Protein AF-A0A5D2LXF2-F1 (afdb_monomer_lite)

Organism: Gossypium tomentosum (NCBI:txid34277)

Structure (mmCIF, N/CA/C/O backbone):
data_AF-A0A5D2LXF2-F1
#
_entry.id   AF-A0A5D2LXF2-F1
#
loop_
_atom_site.group_PDB
_atom_site.id
_atom_site.type_symbol
_atom_site.label_atom_id
_atom_site.label_alt_id
_atom_site.label_comp_id
_atom_site.label_asym_id
_atom_site.label_entity_id
_atom_site.label_seq_id
_atom_site.pdbx_PDB_ins_code
_atom_site.Cartn_x
_atom_site.Cartn_y
_atom_site.Cartn_z
_atom_site.occupancy
_atom_site.B_iso_or_equiv
_atom_site.auth_seq_id
_atom_site.auth_comp_id
_atom_site.auth_asym_id
_atom_site.auth_atom_id
_atom_site.pdbx_PDB_model_num
ATOM 1 N N . MET A 1 1 ? 3.389 -13.721 6.805 1.00 79.94 1 MET A N 1
ATOM 2 C CA . MET A 1 1 ? 3.571 -14.307 5.462 1.00 79.94 1 MET A CA 1
ATOM 3 C C . MET A 1 1 ? 2.934 -13.365 4.460 1.00 79.94 1 MET A C 1
ATOM 5 O O . MET A 1 1 ? 1.883 -12.826 4.777 1.00 79.94 1 MET A O 1
ATOM 9 N N . GLN A 1 2 ? 3.579 -13.132 3.322 1.00 87.62 2 GLN A N 1
ATOM 10 C CA . GLN A 1 2 ? 3.119 -12.251 2.245 1.00 87.62 2 GLN A CA 1
ATOM 11 C C . GLN A 1 2 ? 3.466 -12.923 0.914 1.00 87.62 2 GLN A C 1
ATOM 13 O O . GLN A 1 2 ? 4.463 -13.644 0.847 1.00 87.62 2 GLN A O 1
ATOM 18 N N . THR A 1 3 ? 2.655 -12.693 -0.114 1.00 92.69 3 THR A N 1
ATOM 19 C CA . THR A 1 3 ? 2.915 -13.130 -1.489 1.00 92.69 3 THR A CA 1
ATOM 20 C C . THR A 1 3 ? 3.116 -11.922 -2.402 1.00 92.69 3 THR A C 1
ATOM 22 O O . THR A 1 3 ? 2.594 -10.834 -2.150 1.00 92.69 3 THR A O 1
ATOM 25 N N . GLU A 1 4 ? 3.916 -12.109 -3.449 1.00 89.50 4 GLU A N 1
ATOM 26 C CA . GLU A 1 4 ? 4.205 -11.106 -4.474 1.00 89.50 4 GLU A CA 1
ATOM 27 C C . GLU A 1 4 ? 4.134 -11.751 -5.869 1.00 89.50 4 GLU A C 1
ATOM 29 O O . GLU A 1 4 ? 4.404 -12.949 -5.990 1.00 89.50 4 GLU A O 1
ATOM 34 N N . PRO A 1 5 ? 3.812 -10.987 -6.931 1.00 90.94 5 PRO A N 1
ATOM 35 C CA . PRO A 1 5 ? 3.414 -9.576 -6.922 1.00 90.94 5 PRO A CA 1
ATOM 36 C C . PRO A 1 5 ? 1.974 -9.359 -6.420 1.00 90.94 5 PRO A C 1
ATOM 38 O O . PRO A 1 5 ? 1.212 -10.299 -6.221 1.00 90.94 5 PRO A O 1
ATOM 41 N N . GLY A 1 6 ? 1.583 -8.097 -6.217 1.00 92.19 6 GLY A N 1
ATOM 42 C CA . GLY A 1 6 ? 0.214 -7.761 -5.813 1.00 92.19 6 GLY A CA 1
ATOM 43 C C . GLY A 1 6 ? -0.838 -8.121 -6.873 1.00 92.19 6 GLY A C 1
ATOM 44 O O . GLY A 1 6 ? -0.570 -8.059 -8.072 1.00 92.19 6 GLY A O 1
ATOM 45 N N . LEU A 1 7 ? -2.067 -8.398 -6.422 1.00 95.56 7 LEU A N 1
ATOM 46 C CA . LEU A 1 7 ? -3.177 -8.945 -7.225 1.00 95.56 7 LEU A CA 1
ATOM 47 C C . LEU A 1 7 ? -3.493 -8.186 -8.527 1.00 95.56 7 LEU A C 1
ATOM 49 O O . LEU A 1 7 ? -3.911 -8.776 -9.516 1.00 95.56 7 LEU A O 1
ATOM 53 N N . HIS A 1 8 ? -3.232 -6.881 -8.561 1.00 92.88 8 HIS A N 1
ATOM 54 C CA . HIS A 1 8 ? -3.423 -6.041 -9.744 1.00 92.88 8 HIS A CA 1
ATOM 55 C C . HIS A 1 8 ? -2.524 -6.407 -10.938 1.00 92.88 8 HIS A C 1
ATOM 57 O O . HIS A 1 8 ? -2.744 -5.911 -12.038 1.00 92.88 8 HIS A O 1
ATOM 63 N N . LYS A 1 9 ? -1.488 -7.232 -10.740 1.00 93.00 9 LYS A N 1
ATOM 64 C CA . LYS A 1 9 ? -0.631 -7.747 -11.818 1.00 93.00 9 LYS A CA 1
ATOM 65 C C . LYS A 1 9 ? -1.203 -9.000 -12.493 1.00 93.00 9 LYS A C 1
ATOM 67 O O . LYS A 1 9 ? -0.646 -9.432 -13.495 1.00 93.00 9 LYS A O 1
ATOM 72 N N . PHE A 1 10 ? -2.299 -9.565 -11.983 1.00 95.81 10 PHE A N 1
ATOM 73 C CA . PHE A 1 10 ? -2.906 -10.797 -12.499 1.00 95.81 10 PHE A CA 1
ATOM 74 C C . PHE A 1 10 ? -4.182 -10.560 -13.315 1.00 95.81 10 PHE A C 1
ATOM 76 O O . PHE A 1 10 ? -5.030 -11.443 -13.407 1.00 95.81 10 PHE A O 1
ATOM 83 N N . VAL A 1 11 ? -4.334 -9.385 -13.929 1.00 95.06 11 VAL A N 1
ATOM 84 C CA . VAL A 1 11 ? -5.454 -9.116 -14.843 1.00 95.06 11 VAL A CA 1
ATOM 85 C C . VAL A 1 11 ? -5.464 -10.162 -15.964 1.00 95.06 11 VAL A C 1
ATOM 87 O O . VAL A 1 11 ? -4.482 -10.306 -16.692 1.00 95.06 11 VAL A O 1
ATOM 90 N N . GLY A 1 12 ? -6.563 -10.913 -16.079 1.00 94.69 12 GLY A N 1
ATOM 91 C CA . GLY A 1 12 ? -6.703 -12.006 -17.047 1.00 94.69 12 GLY A CA 1
ATOM 92 C C . GLY A 1 12 ? -5.902 -13.274 -16.714 1.00 94.69 12 GLY A C 1
ATOM 93 O O . GLY A 1 12 ? -5.787 -14.152 -17.565 1.00 94.69 12 GLY A O 1
ATOM 94 N N . ASN A 1 13 ? -5.344 -13.388 -15.504 1.00 96.62 13 ASN A N 1
ATOM 95 C CA . ASN A 1 13 ? -4.558 -14.536 -15.048 1.00 96.62 13 ASN A CA 1
ATOM 96 C C . ASN A 1 13 ? -5.099 -15.086 -13.714 1.00 96.62 13 ASN A C 1
ATOM 98 O O . ASN A 1 13 ? -4.464 -14.950 -12.664 1.00 96.62 13 ASN A O 1
ATOM 102 N N . GLY A 1 14 ? -6.251 -15.761 -13.764 1.00 97.25 14 GLY A N 1
ATOM 103 C CA . GLY A 1 14 ? -6.879 -16.368 -12.583 1.00 97.25 14 GLY A CA 1
ATOM 104 C C . GLY A 1 14 ? -5.993 -17.403 -11.871 1.00 97.25 14 GLY A C 1
ATOM 105 O O . GLY A 1 14 ? -6.002 -17.488 -10.644 1.00 97.25 14 GLY A O 1
ATOM 106 N N . SER A 1 15 ? -5.137 -18.131 -12.602 1.00 97.75 15 SER A N 1
ATOM 107 C CA . SER A 1 15 ? -4.137 -19.023 -11.989 1.00 97.75 15 SER A CA 1
ATOM 108 C C . SER A 1 15 ? -3.105 -18.272 -11.142 1.00 97.75 15 SER A C 1
ATOM 110 O O . SER A 1 15 ? -2.685 -18.776 -10.103 1.00 97.75 15 SER A O 1
ATOM 112 N N . GLY A 1 16 ? -2.720 -17.059 -11.547 1.00 97.69 16 GLY A N 1
ATOM 113 C CA . GLY A 1 16 ? -1.836 -16.190 -10.770 1.00 97.69 16 GLY A CA 1
ATOM 114 C C . GLY A 1 16 ? -2.508 -15.675 -9.496 1.00 97.69 16 GLY A C 1
ATOM 115 O O . GLY A 1 16 ? -1.895 -15.707 -8.429 1.00 97.69 16 GLY A O 1
ATOM 116 N N . VAL A 1 17 ? -3.789 -15.291 -9.582 1.00 98.06 17 VAL A N 1
ATOM 117 C CA . VAL A 1 17 ? -4.605 -14.938 -8.405 1.00 98.06 17 VAL A CA 1
ATOM 118 C C . VAL A 1 17 ? -4.633 -16.101 -7.413 1.00 98.06 17 VAL A C 1
ATOM 120 O O . VAL A 1 17 ? -4.262 -15.916 -6.252 1.00 98.06 17 VAL A O 1
ATOM 123 N N . ARG A 1 18 ? -4.966 -17.310 -7.880 1.00 97.94 18 ARG A N 1
ATOM 124 C CA . ARG A 1 18 ? -4.962 -18.537 -7.071 1.00 97.94 18 ARG A CA 1
ATOM 125 C C . ARG A 1 18 ? -3.614 -18.786 -6.402 1.00 97.94 18 ARG A C 1
ATOM 127 O O . ARG A 1 18 ? -3.554 -18.860 -5.178 1.00 97.94 18 ARG A O 1
ATOM 134 N N . ALA A 1 19 ? -2.533 -18.818 -7.181 1.00 97.56 19 ALA A N 1
ATOM 135 C CA . ALA A 1 19 ? -1.185 -19.051 -6.663 1.00 97.56 19 ALA A CA 1
ATOM 136 C C . ALA A 1 19 ? -0.760 -18.012 -5.606 1.00 97.56 19 ALA A C 1
ATOM 138 O O . ALA A 1 19 ? 0.015 -18.329 -4.704 1.00 97.56 19 ALA A O 1
ATOM 139 N N . SER A 1 20 ? -1.272 -16.778 -5.689 1.00 97.00 20 SER A N 1
ATOM 140 C CA . SER A 1 20 ? -0.989 -15.729 -4.703 1.00 97.00 20 SER A CA 1
ATOM 141 C C . SER A 1 20 ? -1.797 -15.852 -3.403 1.00 97.00 20 SER A C 1
ATOM 143 O O . SER A 1 20 ? -1.312 -15.426 -2.352 1.00 97.00 20 SER A O 1
ATOM 145 N N . LEU A 1 21 ? -3.007 -16.422 -3.453 1.00 97.50 21 LEU A N 1
ATOM 146 C CA . LEU A 1 21 ? -3.927 -16.496 -2.314 1.00 97.50 21 LEU A CA 1
ATOM 147 C C . LEU A 1 21 ? -3.877 -17.830 -1.572 1.00 97.50 21 LEU A C 1
ATOM 149 O O . LEU A 1 21 ? -3.904 -17.818 -0.342 1.00 97.50 21 LEU A O 1
ATOM 153 N N . GLU A 1 22 ? -3.773 -18.955 -2.281 1.00 96.62 22 GLU A N 1
ATOM 154 C CA . GLU A 1 22 ? -3.813 -20.295 -1.677 1.00 96.62 22 GLU A CA 1
ATOM 155 C C . GLU A 1 22 ? -2.821 -20.460 -0.515 1.00 96.62 22 GLU A C 1
ATOM 157 O O . GLU A 1 22 ? -3.244 -20.918 0.550 1.00 96.62 22 GLU A O 1
ATOM 162 N N . PRO A 1 23 ? -1.547 -20.018 -0.617 1.00 96.81 23 PRO A N 1
ATOM 163 C CA . PRO A 1 23 ? -0.633 -20.112 0.513 1.00 96.81 23 PRO A CA 1
ATOM 164 C C . PRO A 1 23 ? -1.153 -19.348 1.734 1.00 96.81 23 PRO A C 1
ATOM 166 O O . PRO A 1 23 ? -1.100 -19.863 2.848 1.00 96.81 23 PRO A O 1
ATOM 169 N N . LEU A 1 24 ? -1.680 -18.132 1.545 1.00 97.25 24 LEU A N 1
ATOM 170 C CA . LEU A 1 24 ? -2.174 -17.281 2.632 1.00 97.25 24 LEU A CA 1
ATOM 171 C C . LEU A 1 24 ? -3.390 -17.904 3.327 1.00 97.25 24 LEU A C 1
ATOM 173 O O . LEU A 1 24 ? -3.442 -17.908 4.559 1.00 97.25 24 LEU A O 1
ATOM 177 N N . ILE A 1 25 ? -4.329 -18.451 2.552 1.00 96.94 25 ILE A N 1
ATOM 178 C CA . ILE A 1 25 ? -5.548 -19.071 3.081 1.00 96.94 25 ILE A CA 1
ATOM 179 C C . ILE A 1 25 ? -5.206 -20.372 3.813 1.00 96.94 25 ILE A C 1
ATOM 181 O O . ILE A 1 25 ? -5.577 -20.516 4.977 1.00 96.94 25 ILE A O 1
ATOM 185 N N . ALA A 1 26 ? -4.395 -21.250 3.215 1.00 95.69 26 ALA A N 1
ATOM 186 C CA . ALA A 1 26 ? -3.954 -22.494 3.854 1.00 95.69 26 ALA A CA 1
ATOM 187 C C . ALA A 1 26 ? -3.221 -22.232 5.184 1.00 95.69 26 ALA A C 1
ATOM 189 O O . ALA A 1 26 ? -3.406 -22.926 6.182 1.00 95.69 26 ALA A O 1
ATOM 190 N N . CYS A 1 27 ? -2.410 -21.174 5.235 1.00 95.81 27 CYS A N 1
ATOM 191 C CA . CYS A 1 27 ? -1.703 -20.743 6.441 1.00 95.81 27 CYS A CA 1
ATOM 192 C C . CYS A 1 27 ? -2.652 -20.270 7.559 1.00 95.81 27 CYS A C 1
ATOM 194 O O . CYS A 1 27 ? -2.330 -20.414 8.745 1.00 95.81 27 CYS A O 1
ATOM 196 N N . ALA A 1 28 ? -3.799 -19.690 7.192 1.00 96.44 28 ALA A N 1
ATOM 197 C CA . ALA A 1 28 ? -4.859 -19.314 8.121 1.00 96.44 28 ALA A CA 1
ATOM 198 C C . ALA A 1 28 ? -5.670 -20.539 8.571 1.00 96.44 28 ALA A C 1
ATOM 200 O O . ALA A 1 28 ? -5.905 -20.690 9.769 1.00 96.44 28 ALA A O 1
ATOM 201 N N . GLU A 1 29 ? -6.017 -21.452 7.662 1.00 96.19 29 GLU A N 1
ATOM 202 C CA . GLU A 1 29 ? -6.715 -22.711 7.974 1.00 96.19 29 GLU A CA 1
ATOM 203 C C . GLU A 1 29 ? -5.916 -23.595 8.941 1.00 96.19 29 GLU A C 1
ATOM 205 O O . GLU A 1 29 ? -6.499 -24.217 9.823 1.00 96.19 29 GLU A O 1
ATOM 210 N N . GLN A 1 30 ? -4.582 -23.591 8.844 1.00 96.19 30 GLN A N 1
ATOM 211 C CA . GLN A 1 30 ? -3.700 -24.282 9.796 1.00 96.19 30 GLN A CA 1
ATOM 212 C C . GLN A 1 30 ? -3.688 -23.652 11.199 1.00 96.19 30 GLN A C 1
ATOM 214 O O . GLN A 1 30 ? -3.338 -24.322 12.169 1.00 96.19 30 GLN A O 1
ATOM 219 N N . ARG A 1 31 ? -4.012 -22.358 11.324 1.00 96.50 31 ARG A N 1
ATOM 220 C CA . ARG A 1 31 ? -3.993 -21.623 12.604 1.00 96.50 31 ARG A CA 1
ATOM 221 C C . ARG A 1 31 ? -5.349 -21.579 13.288 1.00 96.50 31 ARG A C 1
ATOM 223 O O . ARG A 1 31 ? -5.409 -21.528 14.514 1.00 96.50 31 ARG A O 1
ATOM 230 N N . VAL A 1 32 ? -6.424 -21.525 12.511 1.00 97.44 32 VAL A N 1
ATOM 231 C CA . VAL A 1 32 ? -7.789 -21.518 13.031 1.00 97.44 32 VAL A CA 1
ATOM 232 C C . VAL A 1 32 ? -8.223 -22.972 13.243 1.00 97.44 32 VAL A C 1
ATOM 234 O O . VAL A 1 32 ? -8.104 -23.758 12.308 1.00 97.44 32 VAL A O 1
ATOM 237 N N . PRO A 1 33 ? -8.744 -23.354 14.425 1.00 97.75 33 PRO A N 1
ATOM 238 C CA . PRO A 1 33 ? -9.271 -24.701 14.643 1.00 97.75 33 PRO A CA 1
ATOM 239 C C . PRO A 1 33 ? -10.322 -25.077 13.595 1.00 97.75 33 PRO A C 1
ATOM 241 O O . PRO A 1 33 ? -11.163 -24.245 13.244 1.00 97.75 33 PRO A O 1
ATOM 244 N N . HIS A 1 34 ? -10.282 -26.318 13.110 1.00 96.88 34 HIS A N 1
ATOM 245 C CA . HIS A 1 34 ? -11.092 -26.769 11.975 1.00 96.88 34 HIS A CA 1
ATOM 246 C C . HIS A 1 34 ? -12.597 -26.569 12.206 1.00 96.88 34 HIS A C 1
ATOM 248 O O . HIS A 1 34 ? -13.309 -26.038 11.357 1.00 96.88 34 HIS A O 1
ATOM 254 N N . GLU A 1 35 ? -13.076 -26.876 13.409 1.00 97.50 35 GLU A N 1
ATOM 255 C CA . GLU A 1 35 ? -14.464 -26.693 13.835 1.00 97.50 35 GLU A CA 1
ATOM 256 C C . GLU A 1 35 ? -14.930 -25.223 13.830 1.00 97.50 35 GLU A C 1
ATOM 258 O O . GLU A 1 35 ? -16.131 -24.943 13.818 1.00 97.50 35 GLU A O 1
ATOM 263 N N . ARG A 1 36 ? -13.995 -24.264 13.815 1.00 97.94 36 ARG A N 1
ATOM 264 C CA . ARG A 1 36 ? -14.291 -22.826 13.739 1.00 97.94 36 ARG A CA 1
ATOM 265 C C . ARG A 1 36 ? -14.272 -22.278 12.320 1.00 97.94 36 ARG A C 1
ATOM 267 O O . ARG A 1 36 ? -14.699 -21.137 12.138 1.00 97.94 36 ARG A O 1
ATOM 274 N N . HIS A 1 37 ? -13.806 -23.038 11.327 1.00 97.56 37 HIS A N 1
ATOM 275 C CA . HIS A 1 37 ? -13.686 -22.555 9.946 1.00 97.56 37 HIS A CA 1
ATOM 276 C C . HIS A 1 37 ? -15.029 -22.028 9.422 1.00 97.56 37 HIS A C 1
ATOM 278 O O . HIS A 1 37 ? -15.116 -20.857 9.061 1.00 97.56 37 HIS A O 1
ATOM 284 N N . GLY A 1 38 ? -16.102 -22.816 9.562 1.00 96.62 38 GLY A N 1
ATOM 285 C CA . GLY A 1 38 ? -17.458 -22.450 9.122 1.00 96.62 38 GLY A CA 1
ATOM 286 C C . GLY A 1 38 ? -18.114 -21.272 9.862 1.00 96.62 38 GLY A C 1
ATOM 287 O O . GLY A 1 38 ? -19.233 -20.897 9.533 1.00 96.62 38 GLY A O 1
ATOM 288 N N . HIS A 1 39 ? -17.441 -20.677 10.850 1.00 96.62 39 HIS A N 1
ATOM 289 C CA . HIS A 1 39 ? -17.894 -19.477 11.566 1.00 96.62 39 HIS A CA 1
ATOM 290 C C . HIS A 1 39 ? -16.883 -18.325 11.490 1.00 96.62 39 HIS A C 1
ATOM 292 O O . HIS A 1 39 ? -17.125 -17.249 12.037 1.00 96.62 39 HIS A O 1
ATOM 298 N N . THR A 1 40 ? -15.735 -18.543 10.848 1.00 98.00 40 THR A N 1
ATOM 299 C CA . THR A 1 40 ? -14.651 -17.563 10.785 1.00 98.00 40 THR A CA 1
ATOM 300 C C . THR A 1 40 ? -14.734 -16.812 9.460 1.00 98.00 40 THR A C 1
ATOM 302 O O . THR A 1 40 ? -14.593 -17.441 8.409 1.00 98.00 40 THR A O 1
ATOM 305 N N . PRO A 1 41 ? -14.977 -15.489 9.474 1.00 97.12 41 PRO A N 1
ATOM 306 C CA . PRO A 1 41 ? -15.083 -14.723 8.248 1.00 97.12 41 PRO A CA 1
ATOM 307 C C . PRO A 1 41 ? -13.720 -14.524 7.587 1.00 97.12 41 PRO A C 1
ATOM 309 O O . PRO A 1 41 ? -12.765 -14.096 8.237 1.00 97.12 41 PRO A O 1
ATOM 312 N N . ILE A 1 42 ? -13.658 -14.750 6.277 1.00 97.00 42 ILE A N 1
ATOM 313 C CA . ILE A 1 42 ? -12.568 -14.281 5.423 1.00 97.00 42 ILE A CA 1
ATOM 314 C C . ILE A 1 42 ? -13.001 -13.001 4.705 1.00 97.00 42 ILE A C 1
ATOM 316 O O . ILE A 1 42 ? -14.121 -12.882 4.198 1.00 97.00 42 ILE A O 1
ATOM 320 N N . ILE A 1 43 ? -12.116 -12.005 4.715 1.00 97.06 43 ILE A N 1
ATOM 321 C CA . ILE A 1 43 ? -12.346 -10.689 4.119 1.00 97.06 43 ILE A CA 1
ATOM 322 C C . ILE A 1 43 ? -11.089 -10.313 3.331 1.00 97.06 43 ILE A C 1
ATOM 324 O O . ILE A 1 43 ? -9.990 -10.294 3.882 1.00 97.06 43 ILE A O 1
ATOM 328 N N . ILE A 1 44 ? -11.256 -10.007 2.047 1.00 96.81 44 ILE A N 1
ATOM 329 C CA . ILE A 1 44 ? -10.217 -9.513 1.147 1.00 96.81 44 ILE A CA 1
ATOM 330 C C . ILE A 1 44 ? -10.589 -8.101 0.701 1.00 96.81 44 ILE A C 1
ATOM 332 O O . ILE A 1 44 ? -11.513 -7.871 -0.081 1.00 96.81 44 ILE A O 1
ATOM 336 N N . LEU A 1 45 ? -9.828 -7.141 1.216 1.00 97.12 45 LEU A N 1
ATOM 337 C CA . LEU A 1 45 ? -10.019 -5.718 0.978 1.00 97.12 45 LEU A CA 1
ATOM 338 C C . LEU A 1 45 ? -8.855 -5.203 0.136 1.00 97.12 45 LEU A C 1
ATOM 340 O O . LEU A 1 45 ? -7.749 -5.000 0.635 1.00 97.12 45 LEU A O 1
ATOM 344 N N . ALA A 1 46 ? -9.092 -5.026 -1.159 1.00 96.62 46 ALA A N 1
ATOM 345 C CA . ALA A 1 46 ? -8.077 -4.525 -2.073 1.00 96.62 46 ALA A CA 1
ATOM 346 C C . ALA A 1 46 ? -7.947 -2.998 -1.983 1.00 96.62 46 ALA A C 1
ATOM 348 O O . ALA A 1 46 ? -8.927 -2.292 -1.758 1.00 96.62 46 ALA A O 1
ATOM 349 N N . THR A 1 47 ? -6.741 -2.473 -2.188 1.00 96.31 47 THR A N 1
ATOM 350 C CA . THR A 1 47 ? -6.428 -1.048 -1.994 1.00 96.31 47 THR A CA 1
ATOM 351 C C . THR A 1 47 ? -6.042 -0.357 -3.309 1.00 96.31 47 THR A C 1
ATOM 353 O O . THR A 1 47 ? -6.540 -0.714 -4.383 1.00 96.31 47 THR A O 1
ATOM 356 N N . ALA A 1 48 ? -5.178 0.664 -3.252 1.00 93.69 48 ALA A N 1
ATOM 357 C CA . ALA A 1 48 ? -4.790 1.507 -4.384 1.00 93.69 48 ALA A CA 1
ATOM 358 C C . ALA A 1 48 ? -4.343 0.734 -5.638 1.00 93.69 48 ALA A C 1
ATOM 360 O O . ALA A 1 48 ? -4.644 1.158 -6.751 1.00 93.69 48 ALA A O 1
ATOM 361 N N . GLY A 1 49 ? -3.689 -0.421 -5.471 1.00 92.56 49 GLY A N 1
ATOM 362 C CA . GLY A 1 49 ? -3.230 -1.240 -6.595 1.00 92.56 49 GLY A CA 1
ATOM 363 C C . GLY A 1 49 ? -4.360 -1.735 -7.506 1.00 92.56 49 GLY A C 1
ATOM 364 O O . GLY A 1 49 ? -4.178 -1.745 -8.718 1.00 92.56 49 GLY A O 1
ATOM 365 N N . LEU A 1 50 ? -5.522 -2.109 -6.952 1.00 95.56 50 LEU A N 1
ATOM 366 C CA . LEU A 1 50 ? -6.706 -2.458 -7.754 1.00 95.56 50 LEU A CA 1
ATOM 367 C C . LEU A 1 50 ? -7.534 -1.219 -8.111 1.00 95.56 50 LEU A C 1
ATOM 369 O O . LEU A 1 50 ? -8.101 -1.186 -9.197 1.00 95.56 50 LEU A O 1
ATOM 373 N N . ARG A 1 51 ? -7.571 -0.185 -7.251 1.00 94.12 51 ARG A N 1
ATOM 374 C CA . ARG A 1 51 ? -8.278 1.081 -7.549 1.00 94.12 51 ARG A CA 1
ATOM 375 C C . ARG A 1 51 ? -7.816 1.735 -8.853 1.00 94.12 51 ARG A C 1
ATOM 377 O O . ARG A 1 51 ? -8.620 2.394 -9.498 1.00 94.12 51 ARG A O 1
ATOM 384 N N . ARG A 1 52 ? -6.536 1.590 -9.210 1.00 89.31 52 ARG A N 1
ATOM 385 C CA . ARG A 1 52 ? -5.966 2.171 -10.439 1.00 89.31 52 ARG A CA 1
ATOM 386 C C . ARG A 1 52 ? -6.299 1.398 -11.717 1.00 89.31 52 ARG A C 1
ATOM 388 O O . ARG A 1 52 ? -6.047 1.907 -12.802 1.00 89.31 52 ARG A O 1
ATOM 395 N N . LEU A 1 53 ? -6.800 0.167 -11.607 1.00 91.62 53 LEU A N 1
ATOM 396 C CA . LEU A 1 53 ? -7.209 -0.601 -12.778 1.00 91.62 53 LEU A CA 1
ATOM 397 C C . LEU A 1 53 ? -8.496 -0.019 -13.362 1.00 91.62 53 LEU A C 1
ATOM 399 O O . LEU A 1 53 ? -9.320 0.556 -12.648 1.00 91.62 53 LEU A O 1
ATOM 403 N N . VAL A 1 54 ? -8.711 -0.231 -14.659 1.00 94.31 54 VAL A N 1
ATOM 404 C CA . VAL A 1 54 ? -10.027 0.027 -15.250 1.00 94.31 54 VAL A CA 1
ATOM 405 C C . VAL A 1 54 ? -11.068 -0.884 -14.595 1.00 94.31 54 VAL A C 1
ATOM 407 O O . VAL A 1 54 ? -10.771 -2.019 -14.219 1.00 94.31 54 VAL A O 1
ATOM 410 N N . ALA A 1 55 ? -12.307 -0.404 -14.464 1.00 94.44 55 ALA A N 1
ATOM 411 C CA . ALA A 1 55 ? -13.344 -1.080 -13.679 1.00 94.44 55 ALA A CA 1
ATOM 412 C C . ALA A 1 55 ? -13.579 -2.546 -14.092 1.00 94.44 55 ALA A C 1
ATOM 414 O O . ALA A 1 55 ? -13.812 -3.396 -13.234 1.00 94.44 55 ALA A O 1
ATOM 415 N N . ARG A 1 56 ? -13.475 -2.853 -15.394 1.00 96.75 56 ARG A N 1
ATOM 416 C CA . ARG A 1 56 ? -13.574 -4.225 -15.917 1.00 96.75 56 ARG A CA 1
ATOM 417 C C . ARG A 1 56 ? -12.469 -5.128 -15.363 1.00 96.75 56 ARG A C 1
ATOM 419 O O . ARG A 1 56 ? -12.769 -6.227 -14.914 1.00 96.75 56 ARG A O 1
ATOM 426 N N . ASP A 1 57 ? -11.227 -4.661 -15.380 1.00 97.00 57 ASP A N 1
ATOM 427 C CA . ASP A 1 57 ? -10.063 -5.442 -14.955 1.00 97.00 57 ASP A CA 1
ATOM 428 C C . ASP A 1 57 ? -10.064 -5.639 -13.438 1.00 97.00 57 ASP A C 1
ATOM 430 O O . ASP A 1 57 ? -9.826 -6.744 -12.956 1.00 97.00 57 ASP A O 1
ATOM 434 N N . ALA A 1 58 ? -10.416 -4.592 -12.681 1.00 97.00 58 ALA A N 1
ATOM 435 C CA . ALA A 1 58 ? -10.621 -4.703 -11.241 1.00 97.00 58 ALA A CA 1
ATOM 436 C C . ALA A 1 58 ? -11.705 -5.739 -10.917 1.00 97.00 58 ALA A C 1
ATOM 438 O O . ALA A 1 58 ? -11.488 -6.600 -10.068 1.00 97.00 58 ALA A O 1
ATOM 439 N N . LYS A 1 59 ? -12.850 -5.690 -11.616 1.00 97.00 59 LYS A N 1
ATOM 440 C CA . LYS A 1 59 ? -13.934 -6.660 -11.431 1.00 97.00 59 LYS A CA 1
ATOM 441 C C . LYS A 1 59 ? -13.473 -8.082 -11.746 1.00 97.00 59 LYS A C 1
ATOM 443 O O . LYS A 1 59 ? -13.733 -8.965 -10.942 1.00 97.00 59 LYS A O 1
ATOM 448 N N . GLN A 1 60 ? -12.765 -8.292 -12.856 1.00 97.88 60 GLN A N 1
ATOM 449 C CA . GLN A 1 60 ? -12.258 -9.617 -13.218 1.00 97.88 60 GLN A CA 1
ATOM 450 C C . GLN A 1 60 ? -11.370 -10.199 -12.113 1.00 97.88 60 GLN A C 1
ATOM 452 O O . GLN A 1 60 ? -11.552 -11.346 -11.723 1.00 97.88 60 GLN A O 1
ATOM 457 N N . VAL A 1 61 ? -10.452 -9.398 -11.564 1.00 98.25 61 VAL A N 1
ATOM 458 C CA . VAL A 1 61 ? -9.589 -9.849 -10.464 1.00 98.25 61 VAL A CA 1
ATOM 459 C C . VAL A 1 61 ? -10.412 -10.171 -9.210 1.00 98.25 61 VAL A C 1
ATOM 461 O O . VAL A 1 61 ? -10.127 -11.162 -8.551 1.00 98.25 61 VAL A O 1
ATOM 464 N N . LEU A 1 62 ? -11.440 -9.383 -8.872 1.00 97.88 62 LEU A N 1
ATOM 465 C CA . LEU A 1 62 ? -12.331 -9.691 -7.741 1.00 97.88 62 LEU A CA 1
ATOM 466 C C . LEU A 1 62 ? -13.141 -10.978 -7.960 1.00 97.88 62 LEU A C 1
ATOM 468 O O . LEU A 1 62 ? -13.287 -11.754 -7.019 1.00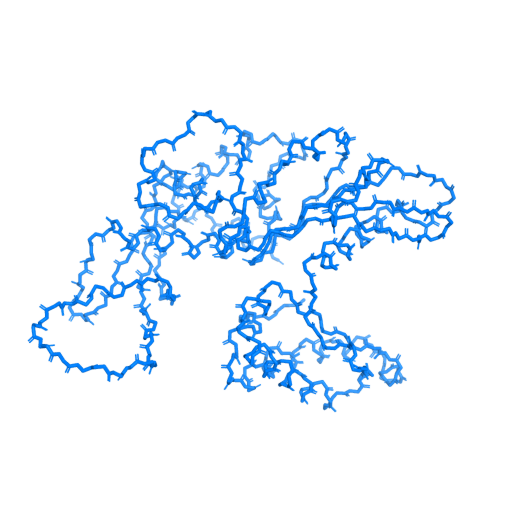 97.88 62 LEU A O 1
ATOM 472 N N . ASP A 1 63 ? -13.630 -11.212 -9.180 1.00 97.50 63 ASP A N 1
ATOM 473 C CA . ASP A 1 63 ? -14.344 -12.441 -9.540 1.00 97.50 63 ASP A CA 1
ATOM 474 C C . ASP A 1 63 ? -13.407 -13.663 -9.393 1.00 97.50 63 ASP A C 1
ATOM 476 O O . ASP A 1 63 ? -13.788 -14.672 -8.799 1.00 97.50 63 ASP A O 1
ATOM 480 N N . ASP A 1 64 ? -12.150 -13.557 -9.848 1.00 98.12 64 ASP A N 1
ATOM 481 C CA . ASP A 1 64 ? -11.136 -14.612 -9.697 1.00 98.12 64 ASP A CA 1
ATOM 482 C C . ASP A 1 64 ? -10.801 -14.879 -8.215 1.00 98.12 64 ASP A C 1
ATOM 484 O O . ASP A 1 64 ? -10.622 -16.029 -7.809 1.00 98.12 64 ASP A O 1
ATOM 488 N N . ILE A 1 65 ? -10.749 -13.831 -7.384 1.00 97.75 65 ILE A N 1
ATOM 489 C CA . ILE A 1 65 ? -10.567 -13.951 -5.929 1.00 97.75 65 ILE A CA 1
ATOM 490 C C . ILE A 1 65 ? -11.739 -14.713 -5.293 1.00 97.75 65 ILE A C 1
ATOM 492 O O . ILE A 1 65 ? -11.521 -15.569 -4.434 1.00 97.75 65 ILE A O 1
ATOM 496 N N . GLU A 1 66 ? -12.975 -14.413 -5.700 1.00 96.88 66 GLU A N 1
ATOM 497 C CA . GLU A 1 66 ? -14.167 -15.092 -5.185 1.00 96.88 66 GLU A CA 1
ATOM 498 C C . GLU A 1 66 ? -14.176 -16.579 -5.548 1.00 96.88 66 GLU A C 1
ATOM 500 O O . GLU A 1 66 ? -14.486 -17.404 -4.688 1.00 96.88 66 GLU A O 1
ATOM 505 N N . ILE A 1 67 ? -13.769 -16.933 -6.774 1.00 97.00 67 ILE A N 1
ATOM 506 C CA . ILE A 1 67 ? -13.619 -18.335 -7.197 1.00 97.00 67 ILE A CA 1
ATOM 507 C C . ILE A 1 67 ? -12.676 -19.085 -6.251 1.00 97.00 67 ILE A C 1
ATOM 509 O O . ILE A 1 67 ? -13.019 -20.175 -5.804 1.00 97.00 67 ILE A O 1
ATOM 513 N N . VAL A 1 68 ? -11.526 -18.492 -5.909 1.00 97.31 68 VAL A N 1
ATOM 514 C CA . VAL A 1 68 ? -10.558 -19.114 -4.993 1.00 97.31 68 VAL A CA 1
ATOM 515 C C . VAL A 1 68 ? -11.147 -19.256 -3.592 1.00 97.31 68 VAL A C 1
ATOM 517 O O . VAL A 1 68 ? -11.137 -20.350 -3.040 1.00 97.31 68 VAL A O 1
ATOM 520 N N . ILE A 1 69 ? -11.705 -18.185 -3.014 1.00 96.19 69 ILE A N 1
ATOM 521 C CA . ILE A 1 69 ? -12.256 -18.225 -1.646 1.00 96.19 69 ILE A CA 1
ATOM 522 C C . ILE A 1 69 ? -13.351 -19.285 -1.505 1.00 96.19 69 ILE A C 1
ATOM 524 O O . ILE A 1 69 ? -13.438 -19.940 -0.469 1.00 96.19 69 ILE A O 1
ATOM 528 N N . ARG A 1 70 ? -14.189 -19.456 -2.530 1.00 95.44 70 ARG A N 1
ATOM 529 C CA . ARG A 1 70 ? -15.343 -20.359 -2.485 1.00 95.44 70 ARG A CA 1
ATOM 530 C C . ARG A 1 70 ? -14.963 -21.841 -2.370 1.00 95.44 70 ARG A C 1
ATOM 532 O O . ARG A 1 70 ? -15.819 -22.654 -2.031 1.00 95.44 70 ARG A O 1
ATOM 539 N N . GLU A 1 71 ? -13.705 -22.187 -2.628 1.00 95.75 71 GLU A N 1
ATOM 540 C CA . GLU A 1 71 ? -13.162 -23.539 -2.459 1.00 95.75 71 GLU A CA 1
ATOM 541 C C . GLU A 1 71 ? -12.645 -23.815 -1.033 1.00 95.75 71 GLU A C 1
ATOM 543 O O . GLU A 1 71 ? -12.298 -24.953 -0.721 1.00 95.75 71 GLU A O 1
ATOM 548 N N . HIS A 1 72 ? -12.627 -22.804 -0.156 1.00 95.31 72 HIS A N 1
ATOM 549 C CA . HIS A 1 72 ? -12.127 -22.891 1.219 1.00 95.31 72 HIS A CA 1
ATOM 550 C C . HIS A 1 72 ? -13.250 -22.890 2.269 1.00 95.31 72 HIS A C 1
ATOM 552 O O . HIS A 1 72 ? -14.399 -22.542 2.000 1.00 95.31 72 HIS A O 1
ATOM 558 N N . SER A 1 73 ? -12.917 -23.293 3.499 1.00 93.69 73 SER A N 1
ATOM 559 C CA . SER A 1 73 ? -13.885 -23.563 4.578 1.00 93.69 73 SER A CA 1
ATOM 560 C C . SER A 1 73 ? -14.325 -22.331 5.384 1.00 93.69 73 SER A C 1
ATOM 562 O O . SER A 1 73 ? -15.227 -22.437 6.221 1.00 93.69 73 SER A O 1
ATOM 564 N N . PHE A 1 74 ? -13.707 -21.167 5.161 1.00 97.50 74 PHE A N 1
ATOM 565 C CA . PHE A 1 74 ? -14.076 -19.906 5.811 1.00 97.50 74 PHE A CA 1
ATOM 566 C C . PHE A 1 74 ? -15.344 -19.286 5.217 1.00 97.50 74 PHE A C 1
ATOM 568 O O . PHE A 1 74 ? -15.614 -19.395 4.023 1.00 97.50 74 PHE A O 1
ATOM 575 N N . VAL A 1 75 ? -16.113 -18.569 6.040 1.00 96.00 75 VAL A N 1
ATOM 576 C CA . VAL A 1 75 ? -17.336 -17.901 5.570 1.00 96.00 75 VAL A CA 1
ATOM 577 C C . VAL A 1 75 ? -17.025 -16.555 4.933 1.00 96.00 75 VAL A C 1
ATOM 579 O O . VAL A 1 75 ? -16.194 -15.791 5.417 1.00 96.00 75 VAL A O 1
ATOM 582 N N . TYR A 1 76 ? -17.731 -16.217 3.861 1.00 95.81 76 TYR A N 1
ATOM 583 C CA . TYR A 1 76 ? -17.633 -14.904 3.238 1.00 95.81 76 TYR A CA 1
ATOM 584 C C . TYR A 1 76 ? -19.019 -14.395 2.842 1.00 95.81 76 TYR A C 1
ATOM 586 O O . TYR A 1 76 ? -19.964 -15.157 2.648 1.00 95.81 76 TYR A O 1
ATOM 594 N N . THR A 1 77 ? -19.151 -13.076 2.763 1.00 92.81 77 THR A N 1
ATOM 595 C CA . THR A 1 77 ? -20.363 -12.396 2.299 1.00 92.81 77 THR A CA 1
ATOM 596 C C . THR A 1 77 ? -20.052 -11.621 1.027 1.00 92.81 77 THR A C 1
ATOM 598 O O . THR A 1 77 ? -18.889 -11.420 0.681 1.00 92.81 77 THR A O 1
ATOM 601 N N . LYS A 1 78 ? -21.079 -11.080 0.370 1.00 83.38 78 LYS A N 1
ATOM 602 C CA . LYS A 1 78 ? -20.897 -10.217 -0.805 1.00 83.38 78 LYS A CA 1
ATOM 603 C C . LYS A 1 78 ? -19.954 -9.027 -0.554 1.00 83.38 78 LYS A C 1
ATOM 605 O O . LYS A 1 78 ? -19.281 -8.578 -1.470 1.00 83.38 78 LYS A O 1
ATOM 610 N N . ASN A 1 79 ? -19.879 -8.533 0.685 1.00 90.25 79 ASN A N 1
ATOM 611 C CA . ASN A 1 79 ? -19.012 -7.409 1.054 1.00 90.25 79 ASN A CA 1
ATOM 612 C C . ASN A 1 79 ? -17.625 -7.843 1.554 1.00 90.25 79 ASN A C 1
ATOM 614 O O . ASN A 1 79 ? -16.801 -6.979 1.860 1.00 90.25 79 ASN A O 1
ATOM 618 N N . SER A 1 80 ? -17.362 -9.152 1.644 1.00 94.50 80 SER A N 1
ATOM 619 C CA . SER A 1 80 ? -16.061 -9.683 2.053 1.00 94.50 80 SER A CA 1
ATOM 620 C C . SER A 1 80 ? -14.976 -9.427 1.017 1.00 94.50 80 SER A C 1
ATOM 622 O O . SER A 1 80 ? -13.818 -9.340 1.397 1.00 94.50 80 SER A O 1
ATOM 624 N N . ILE A 1 81 ? -15.325 -9.317 -0.267 1.00 97.19 81 ILE A N 1
ATOM 625 C CA . ILE A 1 81 ? -14.370 -9.173 -1.369 1.00 97.19 81 ILE A CA 1
ATOM 626 C C . ILE A 1 81 ? -14.694 -7.876 -2.098 1.00 97.19 81 ILE A C 1
ATOM 628 O O . ILE A 1 81 ? -15.681 -7.789 -2.827 1.00 97.19 81 ILE A O 1
ATOM 632 N N . ARG A 1 82 ? -13.899 -6.831 -1.864 1.00 97.00 82 ARG A N 1
ATOM 633 C CA . ARG A 1 82 ? -14.123 -5.526 -2.502 1.00 97.00 82 ARG A CA 1
ATOM 634 C C . ARG A 1 82 ? -12.877 -4.659 -2.499 1.00 97.00 82 ARG A C 1
ATOM 636 O O . ARG A 1 82 ? -11.926 -4.893 -1.757 1.00 97.00 82 ARG A O 1
ATOM 643 N N . VAL A 1 83 ? -12.927 -3.599 -3.295 1.00 97.06 83 VAL A N 1
ATOM 644 C CA . VAL A 1 83 ? -11.929 -2.531 -3.264 1.00 97.06 83 VAL A CA 1
ATOM 645 C C . VAL A 1 83 ? -12.346 -1.487 -2.227 1.00 97.06 83 VAL A C 1
ATOM 647 O O . VAL A 1 83 ? -13.488 -1.023 -2.232 1.00 97.06 83 VAL A O 1
ATOM 650 N N . LEU A 1 84 ? -11.430 -1.122 -1.333 1.00 96.44 84 LEU A N 1
ATOM 651 C CA . LEU A 1 84 ? -11.609 -0.008 -0.411 1.00 96.44 84 LEU A CA 1
ATOM 652 C C . LEU A 1 84 ? -11.496 1.315 -1.150 1.00 96.44 84 LEU A C 1
ATOM 654 O O . LEU A 1 84 ? -10.595 1.517 -1.970 1.00 96.44 84 LEU A O 1
ATOM 658 N N . THR A 1 85 ? -12.353 2.262 -0.786 1.00 94.50 85 THR A N 1
ATOM 659 C CA . THR A 1 85 ? -12.069 3.666 -1.070 1.00 94.50 85 THR A CA 1
ATOM 660 C C . THR A 1 85 ? -10.811 4.095 -0.310 1.00 94.50 85 THR A C 1
ATOM 662 O O . THR A 1 85 ? -10.475 3.556 0.745 1.00 94.50 85 THR A O 1
ATOM 665 N N . GLY A 1 86 ? -10.117 5.118 -0.811 1.00 91.94 86 GLY A N 1
ATOM 666 C CA . GLY A 1 86 ? -8.934 5.636 -0.121 1.00 91.94 86 GLY A CA 1
ATOM 667 C C . GLY A 1 86 ? -9.229 6.149 1.292 1.00 91.94 86 GLY A C 1
ATOM 668 O O . GLY A 1 86 ? -8.385 6.027 2.173 1.00 91.94 86 GLY A O 1
ATOM 669 N N . LYS A 1 87 ? -10.442 6.670 1.510 1.00 91.75 87 LYS A N 1
ATOM 670 C CA . LYS A 1 87 ? -10.929 7.130 2.815 1.00 91.75 87 LYS A CA 1
ATOM 671 C C . LYS A 1 87 ? -11.159 5.979 3.788 1.00 91.75 87 LYS A C 1
ATOM 673 O O . LYS A 1 87 ? -10.779 6.101 4.945 1.00 91.75 87 LYS A O 1
ATOM 678 N N . GLU A 1 88 ? -11.728 4.865 3.328 1.00 95.00 88 GLU A N 1
ATOM 679 C CA . GLU A 1 88 ? -11.880 3.661 4.155 1.00 95.00 88 GLU A CA 1
ATOM 680 C C . GLU A 1 88 ? -10.528 3.070 4.547 1.00 95.00 88 GLU A C 1
ATOM 682 O O . GLU A 1 88 ? -10.319 2.772 5.716 1.00 95.00 88 GLU A O 1
ATOM 687 N N . GLU A 1 89 ? -9.597 2.944 3.596 1.00 96.69 89 GLU A N 1
ATOM 688 C CA . GLU A 1 89 ? -8.235 2.458 3.861 1.00 96.69 89 GLU A CA 1
ATOM 689 C C . GLU A 1 89 ? -7.542 3.314 4.933 1.00 96.69 89 GLU A C 1
ATOM 691 O O . GLU A 1 89 ? -7.037 2.796 5.928 1.00 96.69 89 GLU A O 1
ATOM 696 N N . ALA A 1 90 ? -7.616 4.637 4.774 1.00 94.75 90 ALA A N 1
ATOM 697 C CA . ALA A 1 90 ? -7.095 5.608 5.726 1.00 94.75 90 ALA A CA 1
ATOM 698 C C . ALA A 1 90 ? -7.752 5.468 7.116 1.00 94.75 90 ALA A C 1
ATOM 700 O O . ALA A 1 90 ? -7.070 5.355 8.137 1.00 94.75 90 ALA A O 1
ATOM 701 N N . TYR A 1 91 ? -9.085 5.434 7.158 1.00 95.06 91 TYR A N 1
ATOM 702 C CA . TYR A 1 91 ? -9.859 5.304 8.389 1.00 95.06 91 TYR A CA 1
ATOM 703 C C . TYR A 1 91 ? -9.563 3.996 9.130 1.00 95.06 91 TYR A C 1
ATOM 705 O O . TYR A 1 91 ? -9.275 4.031 10.326 1.00 95.06 91 TYR A O 1
ATOM 713 N N . TYR A 1 92 ? -9.579 2.850 8.443 1.00 96.31 92 TYR A N 1
ATOM 714 C CA . TYR A 1 92 ? -9.308 1.555 9.069 1.00 96.31 92 TYR A CA 1
ATOM 715 C C . TYR A 1 92 ? -7.888 1.477 9.629 1.00 96.31 92 TYR A C 1
ATOM 717 O O . TYR A 1 92 ? -7.710 0.973 10.739 1.00 96.31 92 TYR A O 1
ATOM 725 N N . GLY A 1 93 ? -6.897 2.038 8.926 1.00 96.31 93 GLY A N 1
ATOM 726 C CA . GLY A 1 93 ? -5.537 2.159 9.450 1.00 96.31 93 GLY A CA 1
ATOM 727 C C . GLY A 1 93 ? -5.487 2.977 10.743 1.00 96.31 93 GLY A C 1
ATOM 728 O O . GLY A 1 93 ? -4.872 2.559 11.727 1.00 96.31 93 GLY A O 1
ATOM 729 N N . TRP A 1 94 ? -6.172 4.123 10.781 1.00 95.75 94 TRP A N 1
ATOM 730 C CA . TRP A 1 94 ? -6.211 4.984 11.967 1.00 95.75 94 TRP A CA 1
ATOM 731 C C . TRP A 1 94 ? -6.925 4.319 13.149 1.00 95.75 94 TRP A C 1
ATOM 733 O O . TRP A 1 94 ? -6.444 4.419 14.283 1.00 95.75 94 TRP A O 1
ATOM 743 N N . VAL A 1 95 ? -8.026 3.601 12.895 1.00 95.12 95 VAL A N 1
ATOM 744 C CA . VAL A 1 95 ? -8.737 2.822 13.920 1.00 95.12 95 VAL A CA 1
ATOM 745 C C . VAL A 1 95 ? -7.830 1.729 14.476 1.00 95.12 95 VAL A C 1
ATOM 747 O O . VAL A 1 95 ? -7.688 1.623 15.692 1.00 95.12 95 VAL A O 1
ATOM 750 N N . ALA A 1 96 ? -7.169 0.954 13.613 1.00 95.69 96 ALA A N 1
ATOM 751 C CA . ALA A 1 96 ? -6.265 -0.114 14.035 1.00 95.69 96 ALA A CA 1
ATOM 752 C C . ALA A 1 96 ? -5.108 0.421 14.895 1.00 95.69 96 ALA A C 1
ATOM 754 O O . ALA A 1 96 ? -4.824 -0.134 15.961 1.00 95.69 96 ALA A O 1
ATOM 755 N N . LEU A 1 97 ? -4.487 1.529 14.474 1.00 95.06 97 LEU A N 1
ATOM 756 C CA . LEU A 1 97 ? -3.426 2.196 15.228 1.00 95.06 97 LEU A CA 1
ATOM 757 C C . LEU A 1 97 ? -3.918 2.619 16.613 1.00 95.06 97 LEU A C 1
ATOM 759 O O . LEU A 1 97 ? -3.337 2.237 17.627 1.00 95.06 97 LEU A O 1
ATOM 763 N N . ASN A 1 98 ? -4.988 3.406 16.673 1.00 93.31 98 ASN A N 1
ATOM 764 C CA . ASN A 1 98 ? -5.428 3.995 17.933 1.00 93.31 98 ASN A CA 1
ATOM 765 C C . ASN A 1 98 ? -6.065 2.967 18.873 1.00 93.31 98 ASN A C 1
ATOM 767 O O . ASN A 1 98 ? -5.933 3.103 20.089 1.00 93.31 98 ASN A O 1
ATOM 771 N N . TYR A 1 99 ? -6.665 1.900 18.339 1.00 92.88 99 TYR A N 1
ATOM 772 C CA . TYR A 1 99 ? -7.075 0.742 19.130 1.00 92.88 99 TYR A CA 1
ATOM 773 C C . TYR A 1 99 ? -5.859 0.047 19.752 1.00 92.88 99 TYR A C 1
ATOM 775 O O . TYR A 1 99 ? -5.820 -0.168 20.962 1.00 92.88 99 TYR A O 1
ATOM 783 N N . LYS A 1 100 ? -4.819 -0.235 18.954 1.00 93.00 100 LYS A N 1
ATOM 784 C CA . LYS A 1 100 ? -3.585 -0.871 19.441 1.00 93.00 100 LYS A CA 1
ATOM 785 C C . LYS A 1 100 ? -2.863 -0.028 20.495 1.00 93.00 100 LYS A C 1
ATOM 787 O O . LYS A 1 100 ? -2.283 -0.594 21.419 1.00 93.00 100 LYS A O 1
ATOM 792 N N . MET A 1 101 ? -2.909 1.296 20.364 1.00 91.31 101 MET A N 1
ATOM 793 C CA . MET A 1 101 ? -2.306 2.239 21.311 1.00 91.31 101 MET A CA 1
ATOM 794 C C . MET A 1 101 ? -3.172 2.507 22.554 1.00 91.31 101 MET A C 1
ATOM 796 O O . MET A 1 101 ? -2.736 3.236 23.442 1.00 91.31 101 MET A O 1
ATOM 800 N N . GLY A 1 102 ? -4.382 1.939 22.634 1.00 89.31 102 GLY A N 1
ATOM 801 C CA . GLY A 1 102 ? -5.301 2.146 23.758 1.00 89.31 102 GLY A CA 1
ATOM 802 C C . GLY A 1 102 ? -5.939 3.540 23.803 1.00 89.31 102 GLY A C 1
ATOM 803 O O . GLY A 1 102 ? -6.482 3.927 24.835 1.00 89.31 102 GLY A O 1
ATOM 804 N N . SER A 1 103 ? -5.880 4.293 22.700 1.00 87.31 103 SER A N 1
ATOM 805 C CA . SER A 1 103 ? -6.493 5.622 22.570 1.00 87.31 103 SER A CA 1
ATOM 806 C C . SER A 1 103 ? -7.969 5.567 22.149 1.00 87.31 103 SER A C 1
ATOM 808 O O . SER A 1 103 ? -8.633 6.598 22.173 1.00 87.31 103 SER A O 1
ATOM 810 N N . LEU A 1 104 ? -8.497 4.395 21.767 1.00 87.50 104 LEU A N 1
ATOM 811 C CA . LEU A 1 104 ? -9.915 4.197 21.425 1.00 87.50 104 LEU A CA 1
ATOM 812 C C . LEU A 1 104 ? -10.655 3.370 22.476 1.00 87.50 104 LEU A C 1
ATOM 814 O O . LEU A 1 104 ? -10.112 2.414 23.024 1.00 87.50 104 LEU A O 1
ATOM 818 N N . GLY A 1 105 ? -11.935 3.693 22.684 1.00 72.94 105 GLY A N 1
ATOM 819 C CA . GLY A 1 105 ? -12.871 2.864 23.450 1.00 72.94 105 GLY A CA 1
ATOM 820 C C . GLY A 1 105 ? -12.801 3.001 24.974 1.00 72.94 105 GLY A C 1
ATOM 821 O O . GLY A 1 105 ? -13.555 2.316 25.659 1.00 72.94 105 GLY A O 1
ATOM 822 N N . ASN A 1 106 ? -11.949 3.878 25.512 1.00 68.31 106 ASN A N 1
ATOM 823 C CA . ASN A 1 106 ? -11.903 4.174 26.944 1.00 68.31 106 ASN A CA 1
ATOM 824 C C . ASN A 1 106 ? -12.701 5.450 27.277 1.00 68.31 106 ASN A C 1
ATOM 826 O O . ASN A 1 106 ? -12.828 6.349 26.446 1.00 68.31 106 ASN A O 1
ATOM 830 N N . SER A 1 107 ? -13.226 5.544 28.501 1.00 60.16 107 SER A N 1
ATOM 831 C CA . SER A 1 107 ? -14.047 6.679 28.965 1.00 60.16 107 SER A CA 1
ATOM 832 C C . SER A 1 107 ? -13.251 7.985 29.077 1.00 6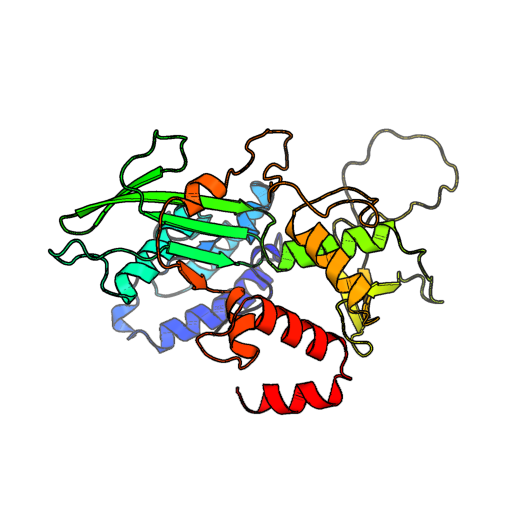0.16 107 SER A C 1
ATOM 834 O O . SER A 1 107 ? -13.823 9.075 29.110 1.00 60.16 107 SER A O 1
ATOM 836 N N . SER A 1 108 ? -11.923 7.888 29.164 1.00 60.19 108 SER A N 1
ATOM 837 C CA . SER A 1 108 ? -11.026 9.033 29.093 1.00 60.19 108 SER A CA 1
ATOM 838 C C . SER A 1 108 ? -10.817 9.430 27.631 1.00 60.19 108 SER A C 1
ATOM 840 O O . SER A 1 108 ? -10.447 8.605 26.800 1.00 60.19 108 SER A O 1
ATOM 842 N N . LYS A 1 109 ? -11.024 10.715 27.311 1.00 66.50 109 LYS A N 1
ATOM 843 C CA . LYS A 1 109 ? -10.682 11.316 26.009 1.00 66.50 109 LYS A CA 1
ATOM 844 C C . LYS A 1 109 ? -9.159 11.364 25.825 1.00 66.50 109 LYS A C 1
ATOM 846 O O . LYS A 1 109 ? -8.552 12.434 25.864 1.00 66.50 109 LYS A O 1
ATOM 851 N N . ALA A 1 110 ? -8.522 10.204 25.710 1.00 73.38 110 ALA A N 1
ATOM 852 C CA . ALA A 1 110 ? -7.110 10.110 25.394 1.00 73.38 110 ALA A CA 1
ATOM 853 C C . ALA A 1 110 ? -6.875 10.715 24.006 1.00 73.38 110 ALA A C 1
ATOM 855 O O . ALA A 1 110 ? -7.626 10.454 23.070 1.00 73.38 110 ALA A O 1
ATOM 856 N N . SER A 1 111 ? -5.828 11.530 23.877 1.00 84.44 111 SER A N 1
ATOM 857 C CA . SER A 1 111 ? -5.428 12.051 22.573 1.00 84.44 111 SER A CA 1
ATOM 858 C C . SER A 1 111 ? -5.085 10.885 21.643 1.00 84.44 111 SER A C 1
ATOM 860 O O . SER A 1 111 ? -4.307 9.989 21.997 1.00 84.44 111 SER A O 1
ATOM 862 N N . THR A 1 112 ? -5.683 10.905 20.458 1.00 89.75 112 THR A N 1
ATOM 863 C CA . THR A 1 112 ? -5.385 9.958 19.391 1.00 89.75 112 THR A CA 1
ATOM 864 C C . THR A 1 112 ? -4.110 10.364 18.654 1.00 89.75 112 THR A C 1
ATOM 866 O O . THR A 1 112 ? -3.645 11.507 18.703 1.00 89.75 112 THR A O 1
ATOM 869 N N . PHE A 1 113 ? -3.507 9.389 17.993 1.00 92.00 113 PHE A N 1
ATOM 870 C CA . PHE A 1 113 ? -2.367 9.556 17.115 1.00 92.00 113 PHE A CA 1
ATOM 871 C C . PHE A 1 113 ? -2.844 9.790 15.685 1.00 92.00 113 PHE A C 1
ATOM 873 O O . PHE A 1 113 ? -3.802 9.162 15.223 1.00 92.00 113 PHE A O 1
ATOM 880 N N . GLY A 1 114 ? -2.134 10.656 14.968 1.00 92.94 114 GLY A N 1
ATOM 881 C CA . GLY A 1 114 ? -2.214 10.720 13.518 1.00 92.94 114 GLY A CA 1
ATOM 882 C C . GLY A 1 114 ? -1.530 9.514 12.870 1.00 92.94 114 GLY A C 1
ATOM 883 O O . GLY A 1 114 ? -0.660 8.873 13.468 1.00 92.94 114 GLY A O 1
ATOM 884 N N . LEU A 1 115 ? -1.912 9.217 11.634 1.00 94.56 115 LEU A N 1
ATOM 885 C CA . LEU A 1 115 ? -1.360 8.130 10.833 1.00 94.56 115 LEU A CA 1
ATOM 886 C C . LEU A 1 115 ? -0.796 8.673 9.517 1.00 94.56 115 LEU A C 1
ATOM 888 O O . LEU A 1 115 ? -1.465 9.439 8.822 1.00 94.56 115 LEU A O 1
ATOM 892 N N . LEU A 1 116 ? 0.407 8.217 9.175 1.00 94.69 116 LEU A N 1
ATOM 893 C CA . LEU A 1 116 ? 0.973 8.253 7.830 1.00 94.69 116 LEU A CA 1
ATOM 894 C C . LEU A 1 116 ? 1.180 6.807 7.373 1.00 94.69 116 LEU A C 1
ATOM 896 O O . LEU A 1 116 ? 1.953 6.078 7.989 1.00 94.69 116 LEU A O 1
ATOM 900 N N . ASP A 1 117 ? 0.509 6.378 6.312 1.00 96.50 117 ASP A N 1
ATOM 901 C CA . ASP A 1 117 ? 0.640 5.014 5.790 1.00 96.50 117 ASP A CA 1
ATOM 902 C C . ASP A 1 117 ? 1.082 5.053 4.327 1.00 96.50 117 ASP A C 1
ATOM 904 O O . ASP A 1 117 ? 0.331 5.487 3.452 1.00 96.50 117 ASP A O 1
ATOM 908 N N . LEU A 1 118 ? 2.340 4.676 4.079 1.00 95.75 118 LEU A N 1
ATOM 909 C CA . LEU A 1 118 ? 2.943 4.685 2.747 1.00 95.75 118 LEU A CA 1
ATOM 910 C C . LEU A 1 118 ? 2.845 3.292 2.125 1.00 95.75 118 LEU A C 1
ATOM 912 O O . LEU A 1 118 ? 3.657 2.411 2.414 1.00 95.75 118 LEU A O 1
ATOM 916 N N . GLY A 1 119 ? 1.860 3.102 1.254 1.00 94.56 119 GLY A N 1
ATOM 917 C CA . GLY A 1 119 ? 1.692 1.882 0.472 1.00 94.56 119 GLY A CA 1
ATOM 918 C C . GLY A 1 119 ? 2.510 1.883 -0.823 1.00 94.56 119 GLY A C 1
ATOM 919 O O . GLY A 1 119 ? 3.264 2.806 -1.126 1.00 94.56 119 GLY A O 1
ATOM 920 N N . GLY A 1 120 ? 2.319 0.845 -1.642 1.00 92.00 120 GLY A N 1
ATOM 921 C CA . GLY A 1 120 ? 2.951 0.755 -2.965 1.00 92.00 120 GLY A CA 1
ATOM 922 C C . GLY A 1 120 ? 2.379 1.747 -3.986 1.00 92.00 120 GLY A C 1
ATOM 923 O O . GLY A 1 120 ? 3.131 2.303 -4.778 1.00 92.00 120 GLY A O 1
ATOM 924 N N . SER A 1 121 ? 1.068 2.018 -3.938 1.00 92.19 121 SER A N 1
ATOM 925 C CA . SER A 1 121 ? 0.376 2.875 -4.923 1.00 92.19 121 SER A CA 1
ATOM 926 C C . SER A 1 121 ? -0.351 4.089 -4.331 1.00 92.19 121 SER A C 1
ATOM 928 O O . SER A 1 121 ? -0.934 4.872 -5.078 1.00 92.19 121 SER A O 1
ATOM 930 N N . SER A 1 122 ? -0.334 4.278 -3.012 1.00 93.69 122 SER A N 1
ATOM 931 C CA . SER A 1 122 ? -0.906 5.463 -2.364 1.00 93.69 122 SER A CA 1
ATOM 932 C C . SER A 1 122 ? -0.208 5.802 -1.055 1.00 93.69 122 SER A C 1
ATOM 934 O O . SER A 1 122 ? 0.454 4.951 -0.464 1.00 93.69 122 SER A O 1
ATOM 936 N N . LEU A 1 123 ? -0.421 7.035 -0.601 1.00 94.12 123 LEU A N 1
ATOM 937 C CA . LEU A 1 123 ? -0.106 7.500 0.746 1.00 94.12 123 LEU A CA 1
ATOM 938 C C . LEU A 1 123 ? -1.399 7.924 1.447 1.00 94.12 123 LEU A C 1
ATOM 940 O O . LEU A 1 123 ? -2.209 8.658 0.878 1.00 94.12 123 LEU A O 1
ATOM 944 N N . GLN A 1 124 ? -1.593 7.492 2.685 1.00 94.88 124 GLN A N 1
ATOM 945 C CA . GLN A 1 124 ? -2.720 7.886 3.519 1.00 94.88 124 GLN A CA 1
ATOM 946 C C . GLN A 1 124 ? -2.234 8.808 4.637 1.00 94.88 124 GLN A C 1
ATOM 948 O O . GLN A 1 124 ? -1.215 8.540 5.274 1.00 94.88 124 GLN A O 1
ATOM 953 N N . VAL A 1 125 ? -2.972 9.894 4.873 1.00 92.31 125 VAL A N 1
ATOM 954 C CA . VAL A 1 125 ? -2.689 10.879 5.928 1.00 92.31 125 VAL A CA 1
ATOM 955 C C . VAL A 1 125 ? -3.957 11.095 6.734 1.00 92.31 125 VAL A C 1
ATOM 957 O O . VAL A 1 125 ? -4.973 11.529 6.186 1.00 92.31 125 VAL A O 1
ATOM 960 N N . VAL A 1 126 ? -3.908 10.781 8.028 1.00 91.94 126 VAL A N 1
ATOM 961 C CA . VAL A 1 126 ? -5.102 10.755 8.882 1.00 91.94 126 VAL A CA 1
ATOM 962 C C . VAL A 1 126 ? -4.835 11.419 10.216 1.00 91.94 126 VAL A C 1
ATOM 964 O O . VAL A 1 126 ? -3.805 11.169 10.840 1.00 91.94 126 VAL A O 1
ATOM 967 N N . VAL A 1 127 ? -5.769 12.245 10.674 1.00 90.44 127 VAL A N 1
ATOM 968 C CA . VAL A 1 127 ? -5.693 12.905 11.980 1.00 90.44 127 VAL A CA 1
ATOM 969 C C . VAL A 1 127 ? -7.093 13.176 12.524 1.00 90.44 127 VAL A C 1
ATOM 971 O O . VAL A 1 127 ? -8.025 13.432 11.762 1.00 90.44 127 VAL A O 1
ATOM 974 N N . GLU A 1 128 ? -7.251 13.134 13.843 1.00 88.94 128 GLU A N 1
ATOM 975 C CA . GLU A 1 128 ? -8.471 13.608 14.495 1.00 88.94 128 GLU A CA 1
ATOM 976 C C . GLU A 1 128 ? -8.458 15.138 14.617 1.00 88.94 128 GLU A C 1
ATOM 978 O O . GLU A 1 128 ? -7.427 15.739 14.927 1.00 88.94 128 GLU A O 1
ATOM 983 N N . VAL A 1 129 ? -9.601 15.776 14.371 1.00 85.38 129 VAL A N 1
ATOM 984 C CA . VAL A 1 129 ? -9.745 17.239 14.384 1.00 85.38 129 VAL A CA 1
ATOM 985 C C . VAL A 1 129 ? -10.887 17.668 15.305 1.00 85.38 129 VAL A C 1
ATOM 987 O O . VAL A 1 129 ? -11.888 16.967 15.426 1.00 85.38 129 VAL A O 1
ATOM 990 N N . SER A 1 130 ? -10.754 18.827 15.955 1.00 76.88 130 SER A N 1
ATOM 991 C CA . SER A 1 130 ? -11.781 19.360 16.862 1.00 76.88 130 SER A CA 1
ATOM 992 C C . SER A 1 130 ? -12.940 20.011 16.102 1.00 76.88 130 SER A C 1
ATOM 994 O O . SER A 1 130 ? -14.092 19.645 16.323 1.00 76.88 130 SER A O 1
ATOM 996 N N . ASP A 1 131 ? -12.643 20.910 15.158 1.00 66.62 131 ASP A N 1
ATOM 997 C CA . ASP A 1 131 ? -13.640 21.577 14.318 1.00 66.62 131 ASP A CA 1
ATOM 998 C C . ASP A 1 131 ? -13.062 21.975 12.954 1.00 66.62 131 ASP A C 1
ATOM 1000 O O . ASP A 1 131 ? -12.192 22.839 12.844 1.00 66.62 131 ASP A O 1
ATOM 1004 N N . LYS A 1 132 ? -13.583 21.359 11.888 1.00 61.62 132 LYS A N 1
ATOM 1005 C CA . LYS A 1 132 ? -13.414 21.825 10.508 1.00 61.62 132 LYS A CA 1
ATOM 1006 C C . LYS A 1 132 ? -14.744 21.759 9.772 1.00 61.62 132 LYS A C 1
ATOM 1008 O O . LYS A 1 132 ? -15.512 20.821 9.978 1.00 61.62 132 LYS A O 1
ATOM 1013 N N . ASN A 1 133 ? -14.956 22.735 8.886 1.00 56.38 133 ASN A N 1
ATOM 1014 C CA . ASN A 1 133 ? -15.970 22.646 7.841 1.00 56.38 133 ASN A CA 1
ATOM 1015 C C . ASN A 1 133 ? -15.746 21.367 7.032 1.00 56.38 133 ASN A C 1
ATOM 1017 O O . ASN A 1 133 ? -14.610 21.021 6.689 1.00 56.38 133 ASN A O 1
ATOM 1021 N N . ASP A 1 134 ? -16.841 20.662 6.776 1.00 56.59 134 ASP A N 1
ATOM 1022 C CA . ASP A 1 134 ? -16.857 19.420 6.025 1.00 56.59 134 ASP A CA 1
ATOM 1023 C C . ASP A 1 134 ? -16.519 19.691 4.554 1.00 56.59 134 ASP A C 1
ATOM 1025 O O . ASP A 1 134 ? -17.385 19.916 3.715 1.00 56.59 134 ASP A O 1
ATOM 1029 N N . ASN A 1 135 ? -15.226 19.682 4.233 1.00 62.00 135 ASN A N 1
ATOM 1030 C CA . ASN A 1 135 ? -14.742 19.730 2.852 1.00 62.00 135 ASN A CA 1
ATOM 1031 C C . ASN A 1 135 ? -14.775 18.325 2.206 1.00 62.00 135 ASN A C 1
ATOM 1033 O O . ASN A 1 135 ? -13.930 17.998 1.375 1.00 62.00 135 ASN A O 1
ATOM 1037 N N . GLY A 1 136 ? -15.669 17.440 2.661 1.00 69.56 136 GLY A N 1
ATOM 1038 C CA . GLY A 1 136 ? -15.866 16.082 2.157 1.00 69.56 136 GLY A CA 1
ATOM 1039 C C . GLY A 1 136 ? -14.837 15.052 2.625 1.00 69.56 136 GLY A C 1
ATOM 1040 O O . GLY A 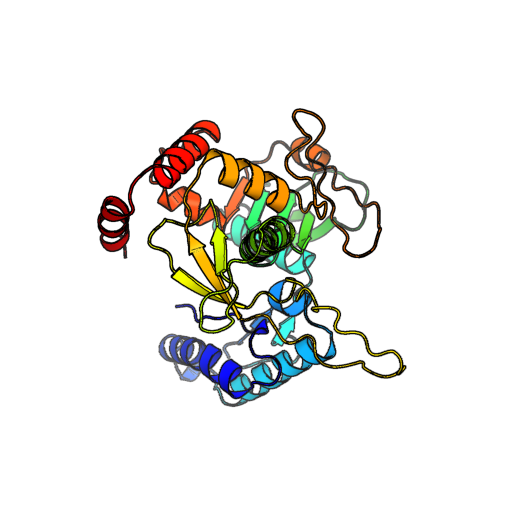1 136 ? -15.043 13.863 2.406 1.00 69.56 136 GLY A O 1
ATOM 1041 N N . ASN A 1 137 ? -13.729 15.451 3.259 1.00 78.31 137 ASN A N 1
ATOM 1042 C CA . ASN A 1 137 ? -12.659 14.548 3.724 1.00 78.31 137 ASN A CA 1
ATOM 1043 C C . ASN A 1 137 ? -12.736 14.203 5.219 1.00 78.31 137 ASN A C 1
ATOM 1045 O O . ASN A 1 137 ? -11.827 13.560 5.749 1.00 78.31 137 ASN A O 1
ATOM 1049 N N . VAL A 1 138 ? -13.797 14.634 5.902 1.00 86.62 138 VAL A N 1
ATOM 1050 C CA . VAL A 1 138 ? -14.032 14.326 7.313 1.00 86.62 138 VAL A CA 1
ATOM 1051 C C . VAL A 1 138 ? -14.946 13.108 7.420 1.00 86.62 138 VAL A C 1
ATOM 1053 O O . VAL A 1 138 ? -15.985 13.030 6.775 1.00 86.62 138 VAL A O 1
ATOM 1056 N N . ILE A 1 139 ? -14.553 12.149 8.251 1.00 89.50 139 ILE A N 1
ATOM 1057 C CA . ILE A 1 139 ? -15.339 10.973 8.614 1.00 89.50 139 ILE A CA 1
ATOM 1058 C C . ILE A 1 139 ? -15.751 11.143 10.070 1.00 89.50 139 ILE A C 1
ATOM 1060 O O . ILE A 1 139 ? -14.901 11.284 10.950 1.00 89.50 139 ILE A O 1
ATOM 1064 N N . THR A 1 140 ? -17.052 11.126 10.336 1.00 90.44 140 THR A N 1
ATOM 1065 C CA . THR A 1 140 ? -17.580 11.105 11.703 1.00 90.44 140 THR A CA 1
ATOM 1066 C C . THR A 1 140 ? -17.868 9.668 12.109 1.00 90.44 140 THR A C 1
ATOM 1068 O O . THR A 1 140 ? -18.630 8.973 11.442 1.00 90.44 140 THR A O 1
ATOM 1071 N N . SER A 1 141 ? -17.261 9.218 13.204 1.00 90.06 141 SER A N 1
ATOM 1072 C CA . SER A 1 141 ? -17.404 7.846 13.690 1.00 90.06 141 SER A CA 1
ATOM 1073 C C . SER A 1 141 ? -17.599 7.823 15.198 1.00 90.06 141 SER A C 1
ATOM 1075 O O . SER A 1 141 ? -16.792 8.374 15.942 1.00 90.06 141 SER A O 1
ATOM 1077 N N . ASN A 1 142 ? -18.627 7.115 15.658 1.00 90.00 142 ASN A N 1
ATOM 1078 C CA . ASN A 1 142 ? -18.808 6.826 17.077 1.00 90.00 142 ASN A CA 1
ATOM 1079 C C . ASN A 1 142 ? -18.023 5.555 17.422 1.00 90.00 142 ASN A C 1
ATOM 1081 O O . ASN A 1 142 ? -18.304 4.494 16.866 1.00 90.00 142 ASN A O 1
ATOM 1085 N N . ILE A 1 143 ? -17.028 5.662 18.302 1.00 88.44 143 ILE A N 1
ATOM 1086 C CA . ILE A 1 143 ? -16.219 4.526 18.764 1.00 88.44 143 ILE A CA 1
ATOM 1087 C C . ILE A 1 143 ? -16.293 4.494 20.292 1.00 88.44 143 ILE A C 1
ATOM 1089 O O . ILE A 1 143 ? -15.800 5.389 20.979 1.00 88.44 143 ILE A O 1
ATOM 1093 N N . GLY A 1 144 ? -16.954 3.468 20.834 1.00 84.88 144 GLY A N 1
ATOM 1094 C CA . GLY A 1 144 ? -17.338 3.449 22.245 1.00 84.88 144 GLY A CA 1
ATOM 1095 C C . GLY A 1 144 ? -18.325 4.577 22.559 1.00 84.88 144 GLY A C 1
ATOM 1096 O O . GLY A 1 144 ? -19.307 4.762 21.844 1.00 84.88 144 GLY A O 1
ATOM 1097 N N . SER A 1 145 ? -18.057 5.346 23.615 1.00 82.56 145 SER A N 1
ATOM 1098 C CA . SER A 1 145 ? -18.869 6.503 24.021 1.00 82.56 145 SER A CA 1
ATOM 1099 C C . SER A 1 145 ? -18.431 7.831 23.390 1.00 82.56 145 SER A C 1
ATOM 1101 O O . SER A 1 145 ? -18.981 8.876 23.738 1.00 82.56 145 SER A O 1
ATOM 1103 N N . THR A 1 146 ? -17.428 7.821 22.508 1.00 85.00 146 THR A N 1
ATOM 1104 C CA . THR A 1 146 ? -16.823 9.039 21.952 1.00 85.00 146 THR A CA 1
ATOM 1105 C C . THR A 1 146 ? -17.140 9.171 20.467 1.00 85.00 146 THR A C 1
ATOM 1107 O O . THR A 1 146 ? -17.031 8.215 19.698 1.00 85.00 146 THR A O 1
ATOM 1110 N N . ASN A 1 147 ? -17.532 10.377 20.060 1.00 88.50 147 ASN A N 1
ATOM 1111 C CA . ASN A 1 147 ? -17.651 10.753 18.658 1.00 88.50 147 ASN A CA 1
ATOM 1112 C C . ASN A 1 147 ? -16.315 11.335 18.184 1.00 88.50 147 ASN A C 1
ATOM 1114 O O . ASN A 1 147 ? -15.827 12.305 18.764 1.00 88.50 147 ASN A O 1
ATOM 1118 N N . HIS A 1 148 ? -15.750 10.735 17.143 1.00 88.75 148 HIS A N 1
ATOM 1119 C CA . HIS A 1 148 ? -14.492 11.146 16.539 1.00 88.75 148 HIS A CA 1
ATOM 1120 C C . HIS A 1 148 ? -14.754 11.798 15.180 1.00 88.75 148 HIS A C 1
ATOM 1122 O O . HIS A 1 148 ? -15.415 11.209 14.319 1.00 88.75 148 HIS A O 1
ATOM 1128 N N . LYS A 1 149 ? -14.187 12.991 14.968 1.00 89.69 149 LYS A N 1
ATOM 1129 C CA . LYS A 1 149 ? -14.122 13.651 13.658 1.00 89.69 149 LYS A CA 1
ATOM 1130 C C . LYS A 1 149 ? -12.733 13.425 13.071 1.00 89.69 149 LYS A C 1
ATOM 1132 O O . LYS A 1 149 ? -11.745 13.991 13.535 1.00 89.69 149 LYS A O 1
ATOM 1137 N N . ILE A 1 150 ? -12.657 12.580 12.054 1.00 89.88 150 ILE A N 1
ATOM 1138 C CA . ILE A 1 150 ? -11.400 12.075 11.507 1.00 89.88 150 ILE A CA 1
ATOM 1139 C C . ILE A 1 150 ? -11.204 12.679 10.125 1.00 89.88 150 ILE A C 1
ATOM 1141 O O . ILE A 1 150 ? -11.959 12.393 9.200 1.00 89.88 150 ILE A O 1
ATOM 1145 N N . LEU A 1 151 ? -10.186 13.513 9.971 1.00 88.56 151 LEU A N 1
ATOM 1146 C CA . LEU A 1 151 ? -9.773 14.020 8.673 1.00 88.56 151 LEU A CA 1
ATOM 1147 C C . LEU A 1 151 ? -8.892 12.962 7.999 1.00 88.56 151 LEU A C 1
ATOM 1149 O O . LEU A 1 151 ? -7.799 12.676 8.487 1.00 88.56 151 LEU A O 1
ATOM 1153 N N . ALA A 1 152 ? -9.372 12.380 6.900 1.00 89.62 152 ALA A N 1
ATOM 1154 C CA . ALA A 1 152 ? -8.731 11.257 6.223 1.00 89.62 152 ALA A CA 1
ATOM 1155 C C . ALA A 1 152 ? -8.467 11.574 4.745 1.00 89.62 152 ALA A C 1
ATOM 1157 O O . ALA A 1 152 ? -9.393 11.716 3.943 1.00 89.62 152 ALA A O 1
ATOM 1158 N N . PHE A 1 153 ? -7.189 11.636 4.375 1.00 88.25 153 PHE A N 1
ATOM 1159 C CA . PHE A 1 153 ? -6.745 11.812 2.996 1.00 88.25 153 PHE A CA 1
ATOM 1160 C C . PHE A 1 153 ? -6.140 10.520 2.452 1.00 88.25 153 PHE A C 1
ATOM 1162 O O . PHE A 1 153 ? -5.402 9.822 3.147 1.00 88.25 153 PHE A O 1
ATOM 1169 N N . SER A 1 154 ? -6.405 10.241 1.176 1.00 90.12 154 SER A N 1
ATOM 1170 C CA . SER A 1 154 ? -5.674 9.242 0.395 1.00 90.12 154 SER A CA 1
ATOM 1171 C C . SER A 1 154 ? -5.152 9.906 -0.865 1.00 90.12 154 SER A C 1
ATOM 1173 O O . SER A 1 154 ? -5.921 10.484 -1.630 1.00 90.12 154 SER A O 1
ATOM 1175 N N . LEU A 1 155 ? -3.840 9.823 -1.041 1.00 89.69 155 LEU A N 1
ATOM 1176 C CA . LEU A 1 155 ? -3.079 10.396 -2.136 1.00 89.69 155 LEU A CA 1
ATOM 1177 C C . LEU A 1 155 ? -2.719 9.255 -3.097 1.00 89.69 155 LEU A C 1
ATOM 1179 O O . LEU A 1 155 ? -1.739 8.541 -2.856 1.00 89.69 155 LEU A O 1
ATOM 1183 N N . PRO A 1 156 ? -3.531 8.994 -4.137 1.00 88.31 156 PRO A N 1
ATOM 1184 C CA . PRO A 1 156 ? -3.192 7.992 -5.144 1.00 88.31 156 PRO A CA 1
ATOM 1185 C C . PRO A 1 156 ? -1.922 8.408 -5.897 1.00 88.31 156 PRO A C 1
ATOM 1187 O O . PRO A 1 156 ? -1.645 9.594 -6.022 1.00 88.31 156 PRO A O 1
ATOM 1190 N N . ALA A 1 157 ? -1.147 7.439 -6.386 1.00 87.31 157 ALA A N 1
ATOM 1191 C CA . ALA A 1 157 ? 0.148 7.634 -7.056 1.00 87.31 157 ALA A CA 1
ATOM 1192 C C . ALA A 1 157 ? 1.306 8.153 -6.173 1.00 87.31 157 ALA A C 1
ATOM 1194 O O . ALA A 1 157 ? 2.454 8.127 -6.603 1.00 87.31 157 ALA A O 1
ATOM 1195 N N . PHE A 1 158 ? 1.061 8.519 -4.909 1.00 90.88 158 PHE A N 1
ATOM 1196 C CA . PHE A 1 158 ? 2.116 8.871 -3.941 1.00 90.88 158 PHE A CA 1
ATOM 1197 C C . PHE A 1 158 ? 2.727 7.656 -3.222 1.00 90.88 158 PHE A C 1
ATOM 1199 O O . PHE A 1 158 ? 3.522 7.818 -2.300 1.00 90.88 158 PHE A O 1
ATOM 1206 N N . GLY A 1 159 ? 2.354 6.437 -3.618 1.00 92.31 159 GLY A N 1
ATOM 1207 C CA . GLY A 1 159 ? 2.953 5.219 -3.078 1.00 92.31 159 GLY A CA 1
ATOM 1208 C C . GLY A 1 159 ? 4.391 5.003 -3.552 1.00 92.31 159 GLY A C 1
ATOM 1209 O O . GLY A 1 159 ? 4.818 5.563 -4.562 1.00 92.31 159 GLY A O 1
ATOM 1210 N N . LEU A 1 160 ? 5.133 4.160 -2.833 1.00 91.81 160 LEU A N 1
ATOM 1211 C CA . LEU A 1 160 ? 6.561 3.931 -3.070 1.00 91.81 160 LEU A CA 1
ATOM 1212 C C . LEU A 1 160 ? 6.855 3.340 -4.460 1.00 91.81 160 LEU A C 1
ATOM 1214 O O . LEU A 1 160 ? 7.784 3.788 -5.127 1.00 91.81 160 LEU A O 1
ATOM 1218 N N . ASN A 1 161 ? 6.048 2.377 -4.918 1.00 90.31 161 ASN A N 1
ATOM 1219 C CA . ASN A 1 161 ? 6.238 1.755 -6.231 1.00 90.31 161 ASN A CA 1
ATOM 1220 C C . ASN A 1 161 ? 5.884 2.739 -7.346 1.00 90.31 161 ASN A C 1
ATOM 1222 O O . ASN A 1 161 ? 6.631 2.857 -8.298 1.00 90.31 161 ASN A O 1
ATOM 1226 N N . GLU A 1 162 ? 4.800 3.505 -7.208 1.00 88.69 162 GLU A N 1
ATOM 1227 C CA . GLU A 1 162 ? 4.440 4.541 -8.193 1.00 88.69 162 GLU A CA 1
ATOM 1228 C C . GLU A 1 162 ? 5.479 5.675 -8.234 1.00 88.69 162 GLU A C 1
ATOM 1230 O O . GLU A 1 162 ? 5.749 6.243 -9.289 1.00 88.69 162 GLU A O 1
ATOM 1235 N N . ALA A 1 163 ? 6.099 6.023 -7.100 1.00 91.56 163 ALA A N 1
ATOM 1236 C CA . ALA A 1 163 ? 7.244 6.934 -7.077 1.00 91.56 163 ALA A CA 1
ATOM 1237 C C . ALA A 1 163 ? 8.426 6.386 -7.872 1.00 91.56 163 ALA A C 1
ATOM 1239 O O . ALA A 1 163 ? 8.978 7.112 -8.693 1.00 91.56 163 ALA A O 1
ATOM 1240 N N . PHE A 1 164 ? 8.763 5.113 -7.686 1.00 92.56 164 PHE A N 1
ATOM 1241 C CA . PHE A 1 164 ? 9.819 4.458 -8.450 1.00 92.56 164 PHE A CA 1
ATOM 1242 C C . PHE A 1 164 ? 9.473 4.314 -9.944 1.00 92.56 164 PHE A C 1
ATOM 1244 O O . PHE A 1 164 ? 10.283 4.623 -10.809 1.00 92.56 164 PHE A O 1
ATOM 1251 N N . ASP A 1 165 ? 8.247 3.923 -10.286 1.00 89.94 165 ASP A N 1
ATOM 1252 C CA . ASP A 1 165 ? 7.795 3.831 -11.678 1.00 89.94 165 ASP A CA 1
ATOM 1253 C C . ASP A 1 165 ? 7.919 5.208 -12.375 1.00 89.94 165 ASP A C 1
ATOM 1255 O O . ASP A 1 165 ? 8.358 5.297 -13.525 1.00 89.94 165 ASP A O 1
ATOM 1259 N N . ARG A 1 166 ? 7.625 6.306 -11.660 1.00 89.88 166 ARG A N 1
ATOM 1260 C CA . ARG A 1 166 ? 7.820 7.679 -12.158 1.00 89.88 166 ARG A CA 1
ATOM 1261 C C . ARG A 1 166 ? 9.287 8.030 -12.378 1.00 89.88 166 ARG A C 1
ATOM 1263 O O . ARG A 1 166 ? 9.584 8.634 -13.407 1.00 89.88 166 ARG A O 1
ATOM 1270 N N . THR A 1 167 ? 10.206 7.637 -11.491 1.00 91.56 167 THR A N 1
ATOM 1271 C CA . THR A 1 167 ? 11.641 7.888 -11.719 1.00 91.56 167 THR A CA 1
ATOM 1272 C C . THR A 1 167 ? 12.117 7.212 -13.004 1.00 91.56 167 THR A C 1
ATOM 1274 O O . THR A 1 167 ? 12.830 7.826 -13.795 1.00 91.56 167 THR A O 1
ATOM 1277 N N . VAL A 1 168 ? 11.661 5.985 -13.267 1.00 91.00 168 VAL A N 1
ATOM 1278 C CA . VAL A 1 168 ? 11.965 5.250 -14.504 1.00 91.00 168 VAL A CA 1
ATOM 1279 C C . VAL A 1 168 ? 11.424 5.981 -15.738 1.00 91.00 168 VAL A C 1
ATOM 1281 O O . VAL A 1 168 ? 12.159 6.159 -16.711 1.00 91.00 168 VAL A O 1
ATOM 1284 N N . ILE A 1 169 ? 10.176 6.459 -15.699 1.00 87.12 169 ILE A N 1
ATOM 1285 C CA . ILE A 1 169 ? 9.576 7.227 -16.805 1.00 87.12 169 ILE A CA 1
ATOM 1286 C C . ILE A 1 169 ? 10.370 8.514 -17.067 1.00 87.12 169 ILE A C 1
ATOM 1288 O O . ILE A 1 169 ? 10.745 8.772 -18.211 1.00 87.12 169 ILE A O 1
ATOM 1292 N N . MET A 1 170 ? 10.686 9.286 -16.024 1.00 86.88 170 MET A N 1
ATOM 1293 C CA . MET A 1 170 ? 11.437 10.544 -16.140 1.00 86.88 170 MET A CA 1
ATOM 1294 C C . MET A 1 170 ? 12.830 10.340 -16.748 1.00 86.88 170 MET A C 1
ATOM 1296 O O . MET A 1 170 ? 13.268 11.124 -17.591 1.00 86.88 170 MET A O 1
ATOM 1300 N N . LEU A 1 171 ? 13.524 9.268 -16.357 1.00 88.00 171 LEU A N 1
ATOM 1301 C CA . LEU A 1 171 ? 14.824 8.924 -16.930 1.00 88.00 171 LEU A CA 1
ATOM 1302 C C . LEU A 1 171 ? 14.697 8.488 -18.393 1.00 88.00 171 LEU A C 1
ATOM 1304 O O . LEU A 1 171 ? 15.527 8.879 -19.209 1.00 88.00 171 LEU A O 1
ATOM 1308 N N . SER A 1 172 ? 13.654 7.728 -18.745 1.00 83.31 172 SER A N 1
ATOM 1309 C CA . SER A 1 172 ? 13.439 7.245 -20.120 1.00 83.31 172 SER A CA 1
ATOM 1310 C C . SER A 1 172 ? 13.214 8.366 -21.144 1.00 83.31 172 SER A C 1
ATOM 1312 O O . SER A 1 172 ? 13.461 8.178 -22.332 1.00 83.31 172 SER A O 1
ATOM 1314 N N . GLN A 1 173 ? 12.763 9.537 -20.691 1.00 78.56 173 GLN A N 1
ATOM 1315 C CA . GLN A 1 173 ? 12.560 10.715 -21.537 1.00 78.56 173 GLN A CA 1
ATOM 1316 C C . GLN A 1 173 ? 13.847 11.523 -21.748 1.00 78.56 173 GLN A C 1
ATOM 1318 O O . GLN A 1 173 ? 13.980 12.200 -22.762 1.00 78.56 173 GLN A O 1
ATOM 1323 N N . ASN A 1 174 ? 14.786 11.449 -20.800 1.00 73.56 174 ASN A N 1
ATOM 1324 C CA . ASN A 1 174 ? 15.980 12.296 -20.762 1.00 73.56 174 ASN A CA 1
ATOM 1325 C C . ASN A 1 174 ? 17.279 11.563 -21.120 1.00 73.56 174 ASN A C 1
ATOM 1327 O O . ASN A 1 174 ? 18.259 12.205 -21.495 1.00 73.56 174 ASN A O 1
ATOM 1331 N N . GLN A 1 175 ? 17.316 10.234 -21.007 1.00 72.44 175 GLN A N 1
ATOM 1332 C CA . GLN A 1 175 ? 18.474 9.444 -21.414 1.00 72.44 175 GLN A CA 1
ATOM 1333 C C . GLN A 1 175 ? 18.366 9.027 -22.879 1.00 72.44 175 GLN A C 1
ATOM 1335 O O . GLN A 1 175 ? 17.345 8.516 -23.338 1.00 72.44 175 GLN A O 1
ATOM 1340 N N . THR A 1 176 ? 19.461 9.202 -23.614 1.00 63.16 176 THR A N 1
ATOM 1341 C CA . THR A 1 176 ? 19.627 8.614 -24.941 1.00 63.16 176 THR A CA 1
ATOM 1342 C C . THR A 1 176 ? 19.800 7.106 -24.803 1.00 63.16 176 THR A C 1
ATOM 1344 O O . THR A 1 176 ? 20.678 6.617 -24.094 1.00 63.16 176 THR A O 1
ATOM 1347 N N . TYR A 1 177 ? 18.935 6.353 -25.479 1.00 64.38 177 TYR A N 1
ATOM 1348 C CA . TYR A 1 177 ? 18.941 4.898 -25.414 1.00 64.38 177 TYR A CA 1
ATOM 1349 C C . TYR A 1 177 ? 20.241 4.319 -25.984 1.00 64.38 177 TYR A C 1
ATOM 1351 O O . TYR A 1 177 ? 20.502 4.413 -27.185 1.00 64.38 177 TYR A O 1
ATOM 1359 N N . GLY A 1 178 ? 21.020 3.643 -25.139 1.00 56.88 178 GLY A N 1
ATOM 1360 C CA . GLY A 1 178 ? 22.044 2.714 -25.603 1.00 56.88 178 GLY A CA 1
ATOM 1361 C C . GLY A 1 178 ? 21.361 1.460 -26.144 1.00 56.88 178 GLY A C 1
ATOM 1362 O O . GLY A 1 178 ? 20.757 0.711 -25.377 1.00 56.88 178 GLY A O 1
ATOM 1363 N N . ARG A 1 179 ? 21.406 1.230 -27.462 1.00 55.16 179 ARG A N 1
ATOM 1364 C CA . ARG A 1 179 ? 20.992 -0.061 -28.031 1.00 55.16 179 ARG A CA 1
ATOM 1365 C C . ARG A 1 179 ? 22.150 -1.040 -27.937 1.00 55.16 179 ARG A C 1
ATOM 1367 O O . ARG A 1 179 ? 23.199 -0.820 -28.537 1.00 55.16 179 ARG A O 1
ATOM 1374 N N . ASN A 1 180 ? 21.933 -2.147 -27.239 1.00 54.09 180 ASN A N 1
ATOM 1375 C CA . ASN A 1 180 ? 22.826 -3.297 -27.322 1.00 54.09 180 ASN A CA 1
ATOM 1376 C C . ASN A 1 180 ? 22.521 -4.119 -28.595 1.00 54.09 180 ASN A C 1
ATOM 1378 O O . ASN A 1 180 ? 21.441 -3.993 -29.181 1.00 54.09 180 ASN A O 1
ATOM 1382 N N . ALA A 1 181 ? 23.432 -5.011 -28.994 1.00 49.53 181 ALA A N 1
ATOM 1383 C CA . ALA A 1 181 ? 23.348 -5.881 -30.177 1.00 49.53 181 ALA A CA 1
ATOM 1384 C C . ALA A 1 181 ? 22.077 -6.762 -30.245 1.00 49.53 181 ALA A C 1
ATOM 1386 O O . ALA A 1 181 ? 21.778 -7.349 -31.279 1.00 49.53 181 ALA A O 1
ATOM 1387 N N . SER A 1 182 ? 21.315 -6.845 -29.149 1.00 55.00 182 SER A N 1
ATOM 1388 C CA . SER A 1 182 ? 20.055 -7.586 -29.006 1.00 55.00 182 SER A CA 1
ATOM 1389 C C . SER A 1 182 ? 18.787 -6.710 -29.068 1.00 55.00 182 SER A C 1
ATOM 1391 O O . SER A 1 182 ? 17.698 -7.201 -28.777 1.00 55.00 182 SER A O 1
ATOM 1393 N N . ASN A 1 183 ? 18.903 -5.435 -29.472 1.00 57.53 183 ASN A N 1
ATOM 1394 C CA . ASN A 1 183 ? 17.788 -4.490 -29.668 1.00 57.53 183 ASN A CA 1
ATOM 1395 C C . ASN A 1 183 ? 16.968 -4.204 -28.387 1.00 57.53 183 ASN A C 1
ATOM 1397 O O . ASN A 1 183 ? 15.771 -3.928 -28.446 1.00 57.53 183 ASN A O 1
ATOM 1401 N N . ARG A 1 184 ? 17.614 -4.297 -27.217 1.00 64.75 184 ARG A N 1
ATOM 1402 C CA . ARG A 1 184 ? 17.014 -4.047 -25.896 1.00 64.75 184 ARG A CA 1
ATOM 1403 C C . ARG A 1 184 ? 17.390 -2.661 -25.382 1.00 64.75 184 ARG A C 1
ATOM 1405 O O . ARG A 1 184 ? 18.511 -2.211 -25.607 1.00 64.75 184 ARG A O 1
ATOM 1412 N N . PHE A 1 185 ? 16.452 -2.017 -24.690 1.00 75.31 185 PHE A N 1
ATOM 1413 C CA . PHE A 1 185 ? 16.637 -0.688 -24.116 1.00 75.31 185 PHE A CA 1
ATOM 1414 C C . PHE A 1 185 ? 17.289 -0.793 -22.740 1.00 75.31 185 PHE A C 1
ATOM 1416 O O . PHE A 1 185 ? 16.739 -1.426 -21.836 1.00 75.31 185 PHE A O 1
ATOM 1423 N N . GLU A 1 186 ? 18.457 -0.178 -22.594 1.00 85.31 186 GLU A N 1
ATOM 1424 C CA . GLU A 1 186 ? 19.157 -0.039 -21.319 1.00 85.31 186 GLU A CA 1
ATOM 1425 C C . GLU A 1 186 ? 18.868 1.344 -20.732 1.00 85.31 186 GLU A C 1
ATOM 1427 O O . GLU A 1 186 ? 18.982 2.355 -21.428 1.00 85.31 186 GLU A O 1
ATOM 1432 N N . LEU A 1 187 ? 18.484 1.385 -19.455 1.00 88.94 187 LEU A N 1
ATOM 1433 C CA . LEU A 1 187 ? 18.205 2.619 -18.728 1.00 88.94 187 LEU A CA 1
ATOM 1434 C C . LEU A 1 187 ? 19.012 2.643 -17.430 1.00 88.94 187 LEU A C 1
ATOM 1436 O O . LEU A 1 187 ? 18.884 1.745 -16.592 1.00 88.94 187 LEU A O 1
ATOM 1440 N N . ARG A 1 188 ? 19.841 3.678 -17.266 1.00 92.00 188 ARG A N 1
ATOM 1441 C CA . ARG A 1 188 ? 20.702 3.846 -16.091 1.00 92.00 188 ARG A CA 1
ATOM 1442 C C . ARG A 1 188 ? 19.940 4.554 -14.981 1.00 92.00 188 ARG A C 1
ATOM 1444 O O . ARG A 1 188 ? 19.379 5.622 -15.208 1.00 92.00 188 ARG A O 1
ATOM 1451 N N . HIS A 1 189 ? 19.919 3.984 -13.782 1.00 93.38 189 HIS A N 1
ATOM 1452 C CA . HIS A 1 189 ? 19.159 4.526 -12.660 1.00 93.38 189 HIS A CA 1
ATOM 1453 C C . HIS A 1 189 ? 20.091 5.000 -11.529 1.00 93.38 189 HIS A C 1
ATOM 1455 O O . HIS A 1 189 ? 20.722 4.160 -10.879 1.00 93.38 189 HIS A O 1
ATOM 1461 N N . PRO A 1 190 ? 20.131 6.310 -11.210 1.00 93.00 190 PRO A N 1
ATOM 1462 C CA . PRO A 1 190 ? 21.102 6.873 -10.272 1.00 93.00 190 PRO A CA 1
ATOM 1463 C C . PRO A 1 190 ? 20.852 6.498 -8.809 1.00 93.00 190 PRO A C 1
ATOM 1465 O O . PRO A 1 190 ? 21.741 6.618 -7.976 1.00 93.00 190 PRO A O 1
ATOM 1468 N N . CYS A 1 191 ? 19.647 6.027 -8.476 1.00 92.19 191 CYS A N 1
ATOM 1469 C CA . CYS A 1 191 ? 19.326 5.524 -7.134 1.00 92.19 191 CYS A CA 1
ATOM 1470 C C . CYS A 1 191 ? 19.564 4.022 -6.939 1.00 92.19 191 CYS A C 1
ATOM 1472 O O . CYS A 1 191 ? 19.308 3.508 -5.853 1.00 92.19 191 CYS A O 1
ATOM 1474 N N . LEU A 1 192 ? 19.960 3.293 -7.986 1.00 91.88 192 LEU A N 1
ATOM 1475 C CA . LEU A 1 192 ? 20.198 1.854 -7.895 1.00 91.88 192 LEU A CA 1
ATOM 1476 C C . LEU A 1 192 ? 21.700 1.600 -7.846 1.00 91.88 192 LEU A C 1
ATOM 1478 O O . LEU A 1 192 ? 22.485 2.299 -8.484 1.00 91.88 192 LEU A O 1
ATOM 1482 N N . SER A 1 193 ? 22.098 0.587 -7.085 1.00 87.56 193 SER A N 1
ATOM 1483 C CA . SER A 1 193 ? 23.508 0.233 -6.960 1.00 87.56 193 SER A CA 1
ATOM 1484 C C . SER A 1 193 ? 24.096 -0.230 -8.286 1.00 87.56 193 SER A C 1
ATOM 1486 O O . SER A 1 193 ? 23.420 -0.903 -9.054 1.00 87.56 193 SER A O 1
ATOM 1488 N N . SER A 1 194 ? 25.374 0.049 -8.532 1.00 85.75 194 SER A N 1
ATOM 1489 C CA . SER A 1 194 ? 26.054 -0.280 -9.791 1.00 85.75 194 SER A CA 1
ATOM 1490 C C . SER A 1 194 ? 26.086 -1.775 -10.146 1.00 85.75 194 SER A C 1
ATOM 1492 O O . SER A 1 194 ? 26.366 -2.123 -11.288 1.00 85.75 194 SER A O 1
ATOM 1494 N N . ASN A 1 195 ? 25.805 -2.677 -9.198 1.00 86.38 195 ASN A N 1
ATOM 1495 C CA . ASN A 1 195 ? 25.660 -4.116 -9.454 1.00 86.38 195 ASN A CA 1
ATOM 1496 C C . ASN A 1 195 ? 24.215 -4.549 -9.767 1.00 86.38 195 ASN A C 1
ATOM 1498 O O . ASN A 1 195 ? 23.974 -5.721 -10.060 1.00 86.38 195 ASN A O 1
ATOM 1502 N N . PHE A 1 196 ? 23.251 -3.634 -9.679 1.00 89.38 196 PHE A N 1
ATOM 1503 C CA . PHE A 1 196 ? 21.857 -3.900 -9.981 1.00 89.38 196 PHE A CA 1
ATOM 1504 C C . PHE A 1 196 ? 21.659 -3.968 -11.494 1.00 89.38 196 PHE A C 1
ATOM 1506 O O . PHE A 1 196 ? 21.876 -2.986 -12.203 1.00 89.38 196 PHE A O 1
ATOM 1513 N N . VAL A 1 197 ? 21.209 -5.125 -11.977 1.00 90.19 197 VAL A N 1
ATOM 1514 C CA . VAL A 1 197 ? 20.778 -5.318 -13.362 1.00 90.19 197 VAL A CA 1
ATOM 1515 C C . VAL A 1 197 ? 19.525 -6.177 -13.343 1.00 90.19 197 VAL A C 1
ATOM 1517 O O . VAL A 1 197 ? 19.581 -7.353 -12.978 1.00 90.19 197 VAL A O 1
ATOM 1520 N N . GLN A 1 198 ? 18.387 -5.610 -13.732 1.00 90.06 198 GLN A N 1
ATOM 1521 C CA . GLN A 1 198 ? 17.128 -6.350 -13.753 1.00 90.06 198 GLN A CA 1
ATOM 1522 C C . GLN A 1 198 ? 16.251 -5.940 -14.930 1.00 90.06 198 GLN A C 1
ATOM 1524 O O . GLN A 1 198 ? 16.196 -4.775 -15.322 1.00 90.06 198 GLN A O 1
ATOM 1529 N N . ASN A 1 199 ? 15.537 -6.922 -15.482 1.00 88.62 199 ASN A N 1
ATOM 1530 C CA . ASN A 1 199 ? 14.480 -6.647 -16.438 1.00 88.62 199 ASN A CA 1
ATOM 1531 C C . ASN A 1 199 ? 13.294 -5.991 -15.723 1.00 88.62 199 ASN A C 1
ATOM 1533 O O . ASN A 1 199 ? 12.794 -6.512 -14.724 1.00 88.62 199 ASN A O 1
ATOM 1537 N N . TYR A 1 200 ? 12.830 -4.878 -16.267 1.00 87.44 200 TYR A N 1
ATOM 1538 C CA . TYR A 1 200 ? 11.763 -4.080 -15.709 1.00 87.44 200 TYR A CA 1
ATOM 1539 C C . TYR A 1 200 ? 10.745 -3.742 -16.796 1.00 87.44 200 TYR A C 1
ATOM 1541 O O . TYR A 1 200 ? 11.076 -3.320 -17.903 1.00 87.44 200 TYR A O 1
ATOM 1549 N N . THR A 1 201 ? 9.473 -3.950 -16.476 1.00 83.81 201 THR A N 1
ATOM 1550 C CA . THR A 1 201 ? 8.368 -3.600 -17.368 1.00 83.81 201 THR A CA 1
ATOM 1551 C C . THR A 1 201 ? 7.954 -2.172 -17.063 1.00 83.81 201 THR A C 1
ATOM 1553 O O . THR A 1 201 ? 7.441 -1.930 -15.974 1.00 83.81 201 THR A O 1
ATOM 1556 N N . CYS A 1 202 ? 8.146 -1.255 -18.013 1.00 80.62 202 CYS A N 1
ATOM 1557 C CA . CYS A 1 202 ? 7.740 0.142 -17.867 1.00 80.62 202 CYS A CA 1
ATOM 1558 C C . CYS A 1 202 ? 6.506 0.444 -18.738 1.00 80.62 202 CYS A C 1
ATOM 1560 O O . CYS A 1 202 ? 6.652 0.662 -19.940 1.00 80.62 202 CYS A O 1
ATOM 1562 N N . PRO A 1 203 ? 5.285 0.475 -18.168 1.00 71.00 203 PRO A N 1
ATOM 1563 C CA . PRO A 1 203 ? 4.064 0.770 -18.923 1.00 71.00 203 PRO A CA 1
ATOM 1564 C C . PRO A 1 203 ? 4.007 2.183 -19.507 1.00 71.00 203 PRO A C 1
ATOM 1566 O O . PRO A 1 203 ? 3.369 2.385 -20.534 1.00 71.00 203 PRO A O 1
ATOM 1569 N N . GLY A 1 204 ? 4.634 3.153 -18.835 1.00 74.31 204 GLY A N 1
ATOM 1570 C CA . GLY A 1 204 ? 4.599 4.570 -19.209 1.00 74.31 204 GLY A CA 1
ATOM 1571 C C . GLY A 1 204 ? 5.793 5.043 -20.037 1.00 74.31 204 GLY A C 1
ATOM 1572 O O . GLY A 1 204 ? 5.848 6.213 -20.400 1.00 74.31 204 GLY A O 1
ATOM 1573 N N . CYS A 1 205 ? 6.755 4.166 -20.330 1.00 74.75 205 CYS A N 1
ATOM 1574 C CA . CYS A 1 205 ? 7.891 4.512 -21.173 1.00 74.75 205 CYS A CA 1
ATOM 1575 C C . CYS A 1 205 ? 7.455 4.423 -22.639 1.00 74.75 205 CYS A C 1
ATOM 1577 O O . CYS A 1 205 ? 7.102 3.344 -23.119 1.00 74.75 205 CYS A O 1
ATOM 1579 N N . ALA A 1 206 ? 7.468 5.547 -23.355 1.00 61.84 206 ALA A N 1
ATOM 1580 C CA . ALA A 1 206 ? 7.185 5.553 -24.783 1.00 61.84 206 ALA A CA 1
ATOM 1581 C C . ALA A 1 206 ? 8.286 4.795 -25.539 1.00 61.84 206 ALA A C 1
ATOM 1583 O O . ALA A 1 206 ? 9.473 5.056 -25.345 1.00 61.84 206 ALA A O 1
ATOM 1584 N N . MET A 1 207 ? 7.899 3.901 -26.452 1.00 52.97 207 MET A N 1
ATOM 1585 C CA . MET A 1 207 ? 8.784 3.577 -27.566 1.00 52.97 207 MET A CA 1
ATOM 1586 C C . MET A 1 207 ? 8.926 4.860 -28.383 1.00 52.97 207 MET A C 1
ATOM 1588 O O . MET A 1 207 ? 7.927 5.387 -28.875 1.00 52.97 207 MET A O 1
ATOM 1592 N N . LEU A 1 208 ? 10.148 5.366 -28.546 1.00 46.59 208 LEU A N 1
ATOM 1593 C CA . LEU A 1 208 ? 10.426 6.230 -29.686 1.00 46.59 208 LEU A CA 1
ATOM 1594 C C . LEU A 1 208 ? 10.165 5.371 -30.927 1.00 46.59 208 LEU A C 1
ATOM 1596 O O . LEU A 1 208 ? 11.004 4.550 -31.302 1.00 46.59 208 LEU A O 1
ATOM 1600 N N . ASN A 1 209 ? 8.973 5.505 -31.514 1.00 36.97 209 ASN A N 1
ATOM 1601 C CA . ASN A 1 209 ? 8.726 5.033 -32.865 1.00 36.97 209 ASN A CA 1
ATOM 1602 C C . ASN A 1 209 ? 9.805 5.682 -33.728 1.00 36.97 209 ASN A C 1
ATOM 1604 O O . ASN A 1 209 ? 9.844 6.904 -33.866 1.00 36.97 209 ASN A O 1
ATOM 1608 N N . ILE A 1 210 ? 10.700 4.860 -34.273 1.00 39.72 210 ILE A N 1
ATOM 1609 C CA . ILE A 1 210 ? 11.448 5.259 -35.453 1.00 39.72 210 ILE A CA 1
ATOM 1610 C C . ILE A 1 210 ? 10.371 5.531 -36.495 1.00 39.72 210 ILE A C 1
ATOM 1612 O O . ILE A 1 210 ? 9.665 4.617 -36.919 1.00 39.72 210 ILE A O 1
ATOM 1616 N N . SER A 1 211 ? 10.199 6.797 -36.837 1.00 34.97 211 SER A N 1
ATOM 1617 C CA . SER A 1 211 ? 9.540 7.212 -38.057 1.00 34.97 211 SER A CA 1
ATOM 1618 C C . SER A 1 211 ? 10.338 6.640 -39.226 1.00 34.97 211 SER A C 1
ATOM 1620 O O . SER A 1 211 ? 11.272 7.269 -39.711 1.00 34.97 211 SER A O 1
ATOM 1622 N N . ASP A 1 212 ? 9.975 5.438 -39.664 1.00 35.44 212 ASP A N 1
ATOM 1623 C CA . ASP A 1 212 ? 10.030 5.131 -41.085 1.00 35.44 212 ASP A CA 1
ATOM 1624 C C . ASP A 1 212 ? 8.673 5.524 -41.656 1.00 35.44 212 ASP A C 1
ATOM 1626 O O . ASP A 1 212 ? 7.619 5.127 -41.152 1.00 35.44 212 ASP A O 1
ATOM 1630 N N . GLY A 1 213 ? 8.713 6.414 -42.643 1.00 39.31 213 GLY A N 1
ATOM 1631 C CA . GLY A 1 213 ? 7.526 6.977 -43.254 1.00 39.31 213 GLY A CA 1
ATOM 1632 C C . GLY A 1 213 ? 6.630 5.885 -43.821 1.00 39.31 213 GLY A C 1
ATOM 1633 O O . GLY A 1 213 ? 7.006 5.188 -44.757 1.00 39.31 213 GLY A O 1
ATOM 1634 N N . MET A 1 214 ? 5.410 5.797 -43.306 1.00 30.61 214 MET A N 1
ATOM 1635 C CA . MET A 1 214 ? 4.275 5.406 -44.125 1.00 30.61 214 MET A CA 1
ATOM 1636 C C . MET A 1 214 ? 3.001 5.991 -43.527 1.00 30.61 214 MET A C 1
ATOM 1638 O O . MET A 1 214 ? 2.623 5.713 -42.390 1.00 30.61 214 MET A O 1
ATOM 1642 N N . GLU A 1 215 ? 2.400 6.880 -44.307 1.00 34.91 215 GLU A N 1
ATOM 1643 C CA . GLU A 1 215 ? 1.092 7.467 -44.077 1.00 34.91 215 GLU A CA 1
ATOM 1644 C C . GLU A 1 215 ? -0.012 6.399 -44.013 1.00 34.91 215 GLU A C 1
ATOM 1646 O O . GLU A 1 215 ? 0.069 5.353 -44.655 1.00 34.91 215 GLU A O 1
ATOM 1651 N N . ASN A 1 216 ? -1.092 6.785 -43.328 1.00 31.50 216 ASN A N 1
ATOM 1652 C CA . ASN A 1 216 ? -2.460 6.268 -43.418 1.00 31.50 216 ASN A CA 1
ATOM 1653 C C . ASN A 1 216 ? -2.743 4.891 -42.798 1.00 31.50 216 ASN A C 1
ATOM 1655 O O . ASN A 1 216 ? -2.535 3.856 -43.416 1.00 31.50 216 ASN A O 1
ATOM 1659 N N . SER A 1 217 ? -3.394 4.893 -41.628 1.00 28.20 217 SER A N 1
ATOM 1660 C CA . SER A 1 217 ? -4.811 4.499 -41.555 1.00 28.20 217 SER A CA 1
ATOM 1661 C C . SER A 1 217 ? -5.384 4.733 -40.153 1.00 28.20 217 SER A C 1
ATOM 1663 O O . SER A 1 217 ? -4.867 4.238 -39.151 1.00 28.20 217 SER A O 1
ATOM 1665 N N . GLU A 1 218 ? -6.501 5.455 -40.094 1.00 33.97 218 GLU A N 1
ATOM 1666 C CA . GLU A 1 218 ? -7.401 5.520 -38.943 1.00 33.97 218 GLU A CA 1
ATOM 1667 C C . GLU A 1 218 ? -7.967 4.124 -38.650 1.00 33.97 218 GLU A C 1
ATOM 1669 O O . GLU A 1 218 ? -8.874 3.681 -39.338 1.00 33.97 218 GLU A O 1
ATOM 1674 N N . THR A 1 219 ? -7.389 3.420 -37.672 1.00 34.31 219 THR A N 1
ATOM 1675 C CA . THR A 1 219 ? -8.024 2.440 -36.763 1.00 34.31 219 THR A CA 1
ATOM 1676 C C . THR A 1 219 ? -6.919 1.641 -36.075 1.00 34.31 219 THR A C 1
ATOM 1678 O O . THR A 1 219 ? -6.436 0.669 -36.644 1.00 34.31 219 THR A O 1
ATOM 1681 N N . GLN A 1 220 ? -6.520 2.008 -34.851 1.00 29.86 220 GLN A N 1
ATOM 1682 C CA . GLN A 1 220 ? -5.810 1.085 -33.951 1.00 29.86 220 GLN A CA 1
ATOM 1683 C C . GLN A 1 220 ? -5.856 1.566 -32.490 1.00 29.86 220 GLN A C 1
ATOM 1685 O O . GLN A 1 220 ? -4.884 2.035 -31.905 1.00 29.86 220 GLN A O 1
ATOM 1690 N N . MET A 1 221 ? -7.020 1.390 -31.859 1.00 32.72 221 MET A N 1
ATOM 1691 C CA . MET A 1 221 ? -7.012 0.944 -30.466 1.00 32.72 221 MET A CA 1
ATOM 1692 C C . MET A 1 221 ? -6.412 -0.474 -30.437 1.00 32.72 221 MET A C 1
ATOM 1694 O O . MET A 1 221 ? -6.763 -1.291 -31.283 1.00 32.72 221 MET A O 1
ATOM 1698 N N . HIS A 1 222 ? -5.568 -0.751 -29.436 1.00 32.28 222 HIS A N 1
ATOM 1699 C CA . HIS A 1 222 ? -4.927 -2.037 -29.091 1.00 32.28 222 HIS A CA 1
ATOM 1700 C C . HIS A 1 222 ? -3.516 -2.321 -29.637 1.00 32.28 222 HIS A C 1
ATOM 1702 O O . HIS A 1 222 ? -3.336 -3.086 -30.577 1.00 32.28 222 HIS A O 1
ATOM 1708 N N . ARG A 1 223 ? -2.501 -1.841 -28.903 1.00 31.23 223 ARG A N 1
ATOM 1709 C CA . ARG A 1 223 ? -1.533 -2.643 -28.110 1.00 31.23 223 ARG A CA 1
ATOM 1710 C C . ARG A 1 223 ? -0.347 -1.743 -27.749 1.00 31.23 223 ARG A C 1
ATOM 1712 O O . ARG A 1 223 ? 0.628 -1.668 -28.485 1.00 31.23 223 ARG A O 1
ATOM 1719 N N . THR A 1 224 ? -0.394 -1.077 -26.599 1.00 36.81 224 THR A N 1
ATOM 1720 C CA . THR A 1 224 ? 0.816 -0.506 -25.992 1.00 36.81 224 THR A CA 1
ATOM 1721 C C . THR A 1 224 ? 1.666 -1.665 -25.474 1.00 36.81 224 THR A C 1
ATOM 1723 O O . THR A 1 224 ? 1.478 -2.176 -24.373 1.00 36.81 224 THR A O 1
ATOM 1726 N N . GLN A 1 225 ? 2.535 -2.173 -26.344 1.00 45.38 225 GLN A N 1
ATOM 1727 C CA . GLN A 1 225 ? 3.486 -3.233 -26.045 1.00 45.38 225 GLN A CA 1
ATOM 1728 C C . GLN A 1 225 ? 4.464 -2.712 -24.989 1.00 45.38 225 GLN A C 1
ATOM 1730 O O . GLN A 1 225 ? 5.290 -1.854 -25.277 1.00 45.38 225 GLN A O 1
ATOM 1735 N N . PHE A 1 226 ? 4.321 -3.191 -23.753 1.00 48.91 226 PHE A N 1
ATOM 1736 C CA . PHE A 1 226 ? 5.190 -2.820 -22.643 1.00 48.91 226 PHE A CA 1
ATOM 1737 C C . PHE A 1 226 ? 6.663 -3.018 -23.026 1.00 48.91 226 PHE A C 1
ATOM 1739 O O . PHE A 1 226 ? 7.079 -4.133 -23.354 1.00 48.91 226 PHE A O 1
ATOM 1746 N N . SER A 1 227 ? 7.455 -1.949 -22.970 1.00 58.62 227 SER A N 1
ATOM 1747 C CA . SER A 1 227 ? 8.894 -2.028 -23.203 1.00 58.62 227 SER A CA 1
ATOM 1748 C C . SER A 1 227 ? 9.532 -2.767 -22.031 1.00 58.62 227 SER A C 1
ATOM 1750 O O . SER A 1 227 ? 9.545 -2.289 -20.895 1.00 58.62 227 SER A O 1
ATOM 1752 N N . SER A 1 228 ? 10.020 -3.975 -22.301 1.00 68.19 228 SER A N 1
ATOM 1753 C CA . SER A 1 228 ? 10.928 -4.684 -21.406 1.00 68.19 228 SER A CA 1
ATOM 1754 C C . SER A 1 228 ? 12.260 -3.925 -21.427 1.00 68.19 228 SER A C 1
ATOM 1756 O O . SER A 1 228 ? 12.998 -4.003 -22.411 1.00 68.19 228 SER A O 1
ATOM 1758 N N . THR A 1 229 ? 12.531 -3.150 -20.379 1.00 77.88 229 THR A N 1
ATOM 1759 C CA . THR A 1 229 ? 13.726 -2.306 -20.240 1.00 77.88 229 THR A CA 1
ATOM 1760 C C . THR A 1 229 ? 14.676 -2.942 -19.236 1.00 77.88 229 THR A C 1
ATOM 1762 O O . THR A 1 229 ? 14.257 -3.418 -18.183 1.00 77.88 229 THR A O 1
ATOM 1765 N N . TYR A 1 230 ? 15.970 -2.936 -19.535 1.00 86.75 230 TYR A N 1
ATOM 1766 C CA . TYR A 1 230 ? 16.991 -3.317 -18.567 1.00 86.75 230 TYR A CA 1
ATOM 1767 C C . TYR A 1 230 ? 17.331 -2.110 -17.701 1.00 86.75 230 TYR A C 1
ATOM 1769 O O . TYR A 1 230 ? 17.957 -1.161 -18.171 1.00 86.75 230 TYR A O 1
ATOM 1777 N N . LEU A 1 231 ? 16.910 -2.153 -16.437 1.00 90.81 231 LEU A N 1
ATOM 1778 C CA . LEU A 1 231 ? 17.361 -1.193 -15.439 1.00 90.81 231 LEU A CA 1
ATOM 1779 C C . LEU A 1 231 ? 18.756 -1.594 -14.975 1.00 90.81 231 LEU A C 1
ATOM 1781 O O . LEU A 1 231 ? 18.946 -2.688 -14.438 1.00 90.81 231 LEU A O 1
ATOM 1785 N N . ILE A 1 232 ? 19.709 -0.693 -15.186 1.00 91.75 232 ILE A N 1
ATOM 1786 C CA . ILE A 1 232 ? 21.101 -0.822 -14.761 1.00 91.75 232 ILE A CA 1
ATOM 1787 C C . ILE A 1 232 ? 21.340 0.243 -13.698 1.00 91.75 232 ILE A C 1
ATOM 1789 O O . ILE A 1 232 ? 21.033 1.413 -13.920 1.00 91.75 232 ILE A O 1
ATOM 1793 N N . GLY A 1 233 ? 21.859 -0.129 -12.535 1.00 91.88 233 GLY A N 1
ATOM 1794 C CA . GLY A 1 233 ? 22.202 0.871 -11.533 1.00 91.88 233 GLY A CA 1
ATOM 1795 C C . GLY A 1 233 ? 23.436 1.677 -11.919 1.00 91.88 233 GLY A C 1
ATOM 1796 O O . GLY A 1 233 ? 24.396 1.153 -12.480 1.00 91.88 233 GLY A O 1
ATOM 1797 N N . ASP A 1 234 ? 23.389 2.971 -11.629 1.00 91.00 234 ASP A N 1
ATOM 1798 C CA . ASP A 1 234 ? 24.452 3.930 -11.929 1.00 91.00 234 ASP A CA 1
ATOM 1799 C C . ASP A 1 234 ? 24.569 4.931 -10.780 1.00 91.00 234 ASP A C 1
ATOM 1801 O O . ASP A 1 234 ? 24.282 6.117 -10.914 1.00 91.00 234 ASP A O 1
ATOM 1805 N N . LEU A 1 235 ? 24.858 4.382 -9.599 1.00 90.75 235 LEU A N 1
ATOM 1806 C CA . LEU A 1 235 ? 24.688 5.046 -8.316 1.00 90.75 235 LEU A CA 1
ATOM 1807 C C . LEU A 1 235 ? 25.326 6.447 -8.282 1.00 90.75 235 LEU A C 1
ATOM 1809 O O . LEU A 1 235 ? 26.545 6.598 -8.343 1.00 90.75 235 LEU A O 1
ATOM 1813 N N . ASN A 1 236 ? 24.484 7.472 -8.150 1.00 90.44 236 ASN A N 1
ATOM 1814 C CA . ASN A 1 236 ? 24.877 8.873 -8.072 1.00 90.44 236 ASN A CA 1
ATOM 1815 C C . ASN A 1 236 ? 23.924 9.607 -7.125 1.00 90.44 236 ASN A C 1
ATOM 1817 O O . ASN A 1 236 ? 22.763 9.850 -7.458 1.00 90.44 236 ASN A O 1
ATOM 1821 N N . TRP A 1 237 ? 24.412 9.954 -5.933 1.00 89.12 237 TRP A N 1
ATOM 1822 C CA . TRP A 1 237 ? 23.591 10.556 -4.883 1.00 89.12 237 TRP A CA 1
ATOM 1823 C C . TRP A 1 237 ? 22.935 11.874 -5.301 1.00 89.12 237 TRP A C 1
ATOM 1825 O O . TRP A 1 237 ? 21.738 12.051 -5.085 1.00 89.12 237 TRP A O 1
ATOM 1835 N N . GLU A 1 238 ? 23.685 12.780 -5.927 1.00 90.00 238 GLU A N 1
ATOM 1836 C CA . GLU A 1 238 ? 23.170 14.098 -6.305 1.00 90.00 238 GLU A CA 1
ATOM 1837 C C . GLU A 1 238 ? 22.060 13.986 -7.355 1.00 90.00 238 GLU A C 1
ATOM 1839 O O . GLU A 1 238 ? 20.994 14.577 -7.188 1.00 90.00 238 GLU A O 1
ATOM 1844 N N . GLN A 1 239 ? 22.251 13.152 -8.382 1.00 90.38 239 GLN A N 1
ATOM 1845 C CA . GLN A 1 239 ? 21.208 12.894 -9.379 1.00 90.38 239 GLN A CA 1
ATOM 1846 C C . GLN A 1 239 ? 20.018 12.139 -8.783 1.00 90.38 239 GLN A C 1
ATOM 1848 O O . GLN A 1 239 ? 18.870 12.465 -9.082 1.00 90.38 239 GLN A O 1
ATOM 1853 N N . CYS A 1 240 ? 20.271 11.143 -7.929 1.00 91.56 240 CYS A N 1
ATOM 1854 C CA . CYS A 1 240 ? 19.210 10.397 -7.267 1.00 91.56 240 CYS A CA 1
ATOM 1855 C C . CYS A 1 240 ? 18.336 11.321 -6.420 1.00 91.56 240 CYS A C 1
ATOM 1857 O O . CYS A 1 240 ? 17.115 11.276 -6.528 1.00 91.56 240 CYS A O 1
ATOM 1859 N N . LYS A 1 241 ? 18.958 12.184 -5.614 1.00 89.94 241 LYS A N 1
ATOM 1860 C CA . LYS A 1 241 ? 18.290 13.154 -4.747 1.00 89.94 241 LYS A CA 1
ATOM 1861 C C . LYS A 1 241 ? 17.316 14.042 -5.516 1.00 89.94 241 LYS A C 1
ATOM 1863 O O . LYS A 1 241 ? 16.165 14.172 -5.098 1.00 89.94 241 LYS A O 1
ATOM 1868 N N . GLU A 1 242 ? 17.760 14.636 -6.619 1.00 89.25 242 GLU A N 1
ATOM 1869 C CA . GLU A 1 242 ? 16.900 15.496 -7.438 1.00 89.25 242 GLU A CA 1
ATOM 1870 C C . GLU A 1 242 ? 15.785 14.681 -8.114 1.00 89.25 242 GLU A C 1
ATOM 1872 O O . GLU A 1 242 ? 14.620 15.087 -8.092 1.00 89.25 242 GLU A O 1
ATOM 1877 N N . LEU A 1 243 ? 16.096 13.465 -8.585 1.00 90.50 243 LEU A N 1
ATOM 1878 C CA . LEU A 1 243 ? 15.121 12.552 -9.193 1.00 90.50 243 LEU A CA 1
ATOM 1879 C C . LEU A 1 243 ? 13.997 12.191 -8.222 1.00 90.50 243 LEU A C 1
ATOM 1881 O O . LEU A 1 243 ? 12.817 12.298 -8.558 1.00 90.50 243 LEU A O 1
ATOM 1885 N N . VAL A 1 244 ? 14.354 11.764 -7.007 1.00 90.25 244 VAL A N 1
ATOM 1886 C CA . VAL A 1 244 ? 13.370 11.304 -6.022 1.00 90.25 244 VAL A CA 1
ATOM 1887 C C . VAL A 1 244 ? 12.553 12.451 -5.449 1.00 90.25 244 VAL A C 1
ATOM 1889 O O . VAL A 1 244 ? 11.389 12.236 -5.124 1.00 90.25 244 VAL A O 1
ATOM 1892 N N . ARG A 1 245 ? 13.106 13.668 -5.350 1.00 88.50 245 ARG A N 1
ATOM 1893 C CA . ARG A 1 245 ? 12.345 14.857 -4.932 1.00 88.50 245 ARG A CA 1
ATOM 1894 C C . ARG A 1 245 ? 11.262 15.193 -5.947 1.00 88.50 245 ARG A C 1
ATOM 1896 O O . ARG A 1 245 ? 10.099 15.324 -5.566 1.00 88.50 245 ARG A O 1
ATOM 1903 N N . ALA A 1 246 ? 11.627 15.254 -7.225 1.00 85.62 246 ALA A N 1
ATOM 1904 C CA . ALA A 1 246 ? 10.684 15.523 -8.302 1.00 85.62 246 ALA A CA 1
ATOM 1905 C C . ALA A 1 246 ? 9.616 14.417 -8.417 1.00 85.62 246 ALA A C 1
ATOM 1907 O O . ALA A 1 246 ? 8.417 14.712 -8.477 1.00 85.62 246 ALA A O 1
ATOM 1908 N N . ALA A 1 247 ? 10.023 13.145 -8.337 1.00 87.94 247 ALA A N 1
ATOM 1909 C CA . ALA A 1 247 ? 9.089 12.023 -8.328 1.00 87.94 247 ALA A CA 1
ATOM 1910 C C . ALA A 1 247 ? 8.169 12.052 -7.095 1.00 87.94 247 ALA A C 1
ATOM 1912 O O . ALA A 1 247 ? 6.960 11.897 -7.231 1.00 87.94 247 ALA A O 1
ATOM 1913 N N . ALA A 1 248 ? 8.677 12.325 -5.890 1.00 85.12 248 ALA A N 1
ATOM 1914 C CA . ALA A 1 248 ? 7.854 12.383 -4.678 1.00 85.12 248 ALA A CA 1
ATOM 1915 C C . ALA A 1 248 ? 6.765 13.471 -4.735 1.00 85.12 248 ALA A C 1
ATOM 1917 O O . ALA A 1 248 ? 5.691 13.276 -4.169 1.00 85.12 248 ALA A O 1
ATOM 1918 N N . MET A 1 249 ? 6.998 14.573 -5.456 1.00 80.44 249 MET A N 1
ATOM 1919 C CA . MET A 1 249 ? 6.024 15.661 -5.640 1.00 80.44 249 MET A CA 1
ATOM 1920 C C . MET A 1 249 ? 4.955 15.378 -6.708 1.00 80.44 249 MET A C 1
ATOM 1922 O O . MET A 1 249 ? 4.053 16.192 -6.899 1.00 80.44 249 MET 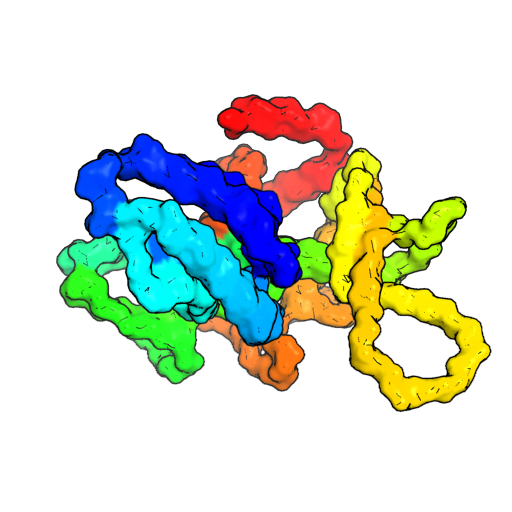A O 1
ATOM 1926 N N . ASN A 1 250 ? 5.021 14.226 -7.385 1.00 71.75 250 ASN A N 1
ATOM 1927 C CA . ASN A 1 250 ? 4.133 13.896 -8.505 1.00 71.75 250 ASN A CA 1
ATOM 1928 C C . ASN A 1 250 ? 4.197 14.893 -9.658 1.00 71.75 250 ASN A C 1
ATOM 1930 O O . ASN A 1 250 ? 3.201 15.184 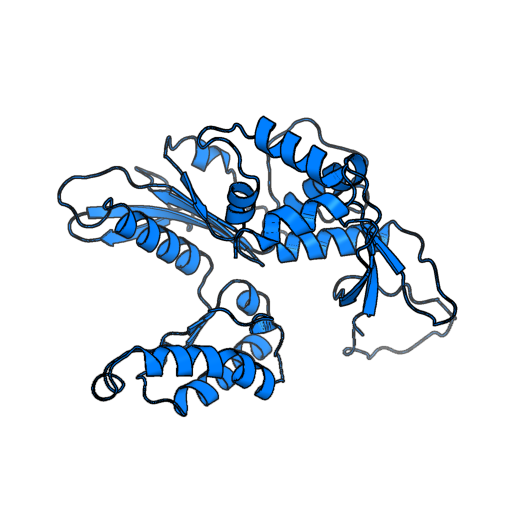-10.320 1.00 71.75 250 ASN A O 1
ATOM 1934 N N . HIS A 1 251 ? 5.400 15.401 -9.909 1.00 65.38 251 HIS A N 1
ATOM 1935 C CA . HIS A 1 251 ? 5.651 16.269 -11.039 1.00 65.38 251 HIS A CA 1
ATOM 1936 C C . HIS A 1 251 ? 5.757 15.447 -12.333 1.00 65.38 251 HIS A C 1
ATOM 1938 O O . HIS A 1 251 ? 6.396 14.399 -12.356 1.00 65.38 251 HIS A O 1
ATOM 1944 N N . SER A 1 252 ? 5.112 15.915 -13.406 1.00 50.97 252 SER A N 1
ATOM 1945 C CA . SER A 1 252 ? 5.115 15.257 -14.729 1.00 50.97 252 SER A CA 1
ATOM 1946 C C . SER A 1 252 ? 5.984 15.984 -15.769 1.00 50.97 252 SER A C 1
ATOM 1948 O O . SER A 1 252 ? 5.992 15.599 -16.933 1.00 50.97 252 SER A O 1
ATOM 1950 N N . GLY A 1 253 ? 6.673 17.065 -15.382 1.00 52.09 253 GLY A N 1
ATOM 1951 C CA . GLY A 1 253 ? 7.496 17.871 -16.290 1.00 52.09 253 GLY A CA 1
ATOM 1952 C C . GLY A 1 253 ? 8.845 17.227 -16.627 1.00 52.09 253 GLY A C 1
ATOM 1953 O O . GLY A 1 253 ? 9.483 16.634 -15.760 1.00 52.09 253 GLY A O 1
ATOM 1954 N N . SER A 1 254 ? 9.281 17.389 -17.879 1.00 45.41 254 SER A N 1
ATOM 1955 C CA . SER A 1 254 ? 10.540 16.862 -18.429 1.00 45.41 254 SER A CA 1
ATOM 1956 C C . SER A 1 254 ? 11.799 17.581 -17.930 1.00 45.41 254 SER A C 1
ATOM 1958 O O . SER A 1 254 ? 12.888 17.017 -18.016 1.00 45.41 254 SER A O 1
ATOM 1960 N N . ASP A 1 255 ? 11.662 18.798 -17.391 1.00 47.62 255 ASP A N 1
ATOM 1961 C CA . ASP A 1 255 ? 12.767 19.598 -16.858 1.00 47.62 255 ASP A CA 1
ATOM 1962 C C . ASP A 1 255 ? 12.733 19.607 -15.322 1.00 47.62 255 ASP A C 1
ATOM 1964 O O . ASP A 1 255 ? 12.102 20.434 -14.676 1.00 47.62 255 ASP A O 1
ATOM 1968 N N . TRP A 1 256 ? 13.367 18.593 -14.746 1.00 55.59 256 TRP A N 1
ATOM 1969 C CA . TRP A 1 256 ? 13.546 18.373 -13.309 1.00 55.59 256 TRP A CA 1
ATOM 1970 C C . TRP A 1 256 ? 14.864 18.985 -12.807 1.00 55.59 256 TRP A C 1
ATOM 1972 O O . TRP A 1 256 ? 15.145 18.949 -11.614 1.00 55.59 256 TRP A O 1
ATOM 1982 N N . SER A 1 257 ? 15.673 19.537 -13.723 1.00 46.31 257 SER A N 1
ATOM 1983 C CA . SER A 1 257 ? 16.981 20.137 -13.447 1.00 46.31 257 SER A CA 1
ATOM 1984 C C . SER A 1 257 ? 16.898 21.625 -13.098 1.00 46.31 257 SER A C 1
ATOM 1986 O O . SER A 1 257 ? 17.820 22.175 -12.492 1.00 46.31 257 SER A O 1
ATOM 1988 N N . GLN A 1 258 ? 15.782 22.278 -13.437 1.00 44.62 258 GLN A N 1
ATOM 1989 C CA . GLN A 1 258 ? 15.511 23.665 -13.088 1.00 44.62 258 GLN A CA 1
ATOM 1990 C C . GLN A 1 258 ? 14.277 23.752 -12.183 1.00 44.62 258 GLN A C 1
ATOM 1992 O O . GLN A 1 258 ? 13.192 23.341 -12.569 1.00 44.62 258 GLN A O 1
ATOM 1997 N N . GLN A 1 259 ? 14.466 24.392 -11.022 1.00 44.00 259 GLN A N 1
ATOM 1998 C CA . GLN A 1 259 ? 13.471 24.795 -10.010 1.00 44.00 259 GLN A CA 1
ATOM 1999 C C . GLN A 1 259 ? 13.155 23.762 -8.902 1.00 44.00 259 GLN A C 1
ATOM 2001 O O . GLN A 1 259 ? 12.538 22.733 -9.132 1.00 44.00 259 GLN A O 1
ATOM 2006 N N . PHE A 1 260 ? 13.556 24.062 -7.656 1.00 45.03 260 PHE A N 1
ATOM 2007 C CA . PHE A 1 260 ? 12.683 24.618 -6.599 1.00 45.03 260 PHE A CA 1
ATOM 2008 C C . PHE A 1 260 ? 13.357 24.506 -5.215 1.00 45.03 260 PHE A C 1
ATOM 2010 O O . PHE A 1 260 ? 13.179 23.547 -4.466 1.00 45.03 260 PHE A O 1
ATOM 2017 N N . VAL A 1 261 ? 14.102 25.552 -4.850 1.00 38.12 261 VAL A N 1
ATOM 2018 C CA . VAL A 1 261 ? 14.252 25.972 -3.451 1.00 38.12 261 VAL A CA 1
ATOM 2019 C C . VAL A 1 261 ? 13.156 27.019 -3.239 1.00 38.12 261 VAL A C 1
ATOM 2021 O O . VAL A 1 261 ? 13.081 27.970 -4.007 1.00 38.12 261 VAL A O 1
ATOM 2024 N N . ASP A 1 262 ? 12.299 26.810 -2.242 1.00 39.00 262 ASP A N 1
ATOM 2025 C CA . ASP A 1 262 ? 11.167 27.664 -1.846 1.00 39.00 262 ASP A CA 1
ATOM 2026 C C . ASP A 1 262 ? 9.959 27.766 -2.797 1.00 39.00 262 ASP A C 1
ATOM 2028 O O . ASP A 1 262 ? 9.931 28.554 -3.739 1.00 39.00 262 ASP A O 1
ATOM 2032 N N . ARG A 1 263 ? 8.873 27.068 -2.427 1.00 43.38 263 ARG A N 1
ATOM 2033 C CA . ARG A 1 263 ? 7.594 27.664 -1.969 1.00 43.38 263 ARG A CA 1
ATOM 2034 C C . ARG A 1 263 ? 6.543 26.563 -1.829 1.00 43.38 263 ARG A C 1
ATOM 2036 O O . ARG A 1 263 ? 6.099 26.047 -2.837 1.00 43.38 263 ARG A O 1
ATOM 2043 N N . ASN A 1 264 ? 6.159 26.268 -0.580 1.00 42.56 264 ASN A N 1
ATOM 2044 C CA . ASN A 1 264 ? 5.074 25.378 -0.137 1.00 42.56 264 ASN A CA 1
ATOM 2045 C C . ASN A 1 264 ? 5.062 23.984 -0.783 1.00 42.56 264 ASN A C 1
ATOM 2047 O O . ASN A 1 264 ? 4.855 23.854 -1.974 1.00 42.56 264 ASN A O 1
ATOM 2051 N N . CYS A 1 265 ? 5.207 22.915 0.005 1.00 43.50 265 CYS A N 1
ATOM 2052 C CA . CYS A 1 265 ? 5.027 21.535 -0.463 1.00 43.50 265 CYS A CA 1
ATOM 2053 C C . CYS A 1 265 ? 3.593 21.297 -0.995 1.00 43.50 265 CYS A C 1
ATOM 2055 O O . CYS A 1 265 ? 2.741 20.751 -0.291 1.00 43.50 265 CYS A O 1
ATOM 2057 N N . GLU A 1 266 ? 3.316 21.749 -2.213 1.00 50.97 266 GLU A N 1
ATOM 2058 C CA . GLU A 1 266 ? 2.045 21.670 -2.916 1.00 50.97 266 GLU A CA 1
ATOM 2059 C C . GLU A 1 266 ? 2.122 20.450 -3.831 1.00 50.97 266 GLU A C 1
ATOM 2061 O O . GLU A 1 266 ? 2.826 20.420 -4.836 1.00 50.97 266 GLU A O 1
ATOM 2066 N N . ALA A 1 267 ? 1.454 19.382 -3.407 1.00 50.38 267 ALA A N 1
ATOM 2067 C CA . ALA A 1 267 ? 1.398 18.129 -4.138 1.00 50.38 267 ALA A CA 1
ATOM 2068 C C . ALA A 1 267 ? 0.213 18.150 -5.118 1.00 50.38 267 ALA A C 1
ATOM 2070 O O . ALA A 1 267 ? -0.931 18.353 -4.698 1.00 50.38 267 ALA A O 1
ATOM 2071 N N . ASN A 1 268 ? 0.470 17.892 -6.405 1.00 52.06 268 ASN A N 1
ATOM 2072 C CA . ASN A 1 268 ? -0.579 17.766 -7.421 1.00 52.06 268 ASN A CA 1
ATOM 2073 C C . ASN A 1 268 ? -1.298 16.418 -7.265 1.00 52.06 268 ASN A C 1
ATOM 2075 O O . ASN A 1 268 ? -0.712 15.351 -7.465 1.00 52.06 268 ASN A O 1
ATOM 2079 N N . SER A 1 269 ? -2.575 16.469 -6.883 1.00 45.25 269 SER A N 1
ATOM 2080 C CA . SER A 1 269 ? -3.355 15.299 -6.463 1.00 45.25 269 SER A CA 1
ATOM 2081 C C . SER A 1 269 ? -4.306 14.735 -7.528 1.00 45.25 269 SER A C 1
ATOM 2083 O O . SER A 1 269 ? -4.952 13.722 -7.263 1.00 45.25 269 SER A O 1
ATOM 2085 N N . SER A 1 270 ? -4.397 15.321 -8.731 1.00 39.84 270 SER A N 1
ATOM 2086 C CA . SER A 1 270 ? -5.387 14.891 -9.732 1.00 39.84 270 SER A CA 1
ATOM 2087 C C . SER A 1 270 ? -4.770 14.404 -11.052 1.00 39.84 270 SER A C 1
ATOM 2089 O O . SER A 1 270 ? -4.020 15.153 -11.676 1.00 39.84 270 SER A O 1
ATOM 2091 N N . PRO A 1 271 ? -5.150 13.205 -11.548 1.00 37.81 271 PRO A N 1
ATOM 2092 C CA . PRO A 1 271 ? -4.922 12.795 -12.937 1.00 37.81 271 PRO A CA 1
ATOM 2093 C C . PRO A 1 271 ? -5.784 13.588 -13.939 1.00 37.81 271 PRO A C 1
ATOM 2095 O O . PRO A 1 271 ? -5.472 13.623 -15.122 1.00 37.81 271 PRO A O 1
ATOM 2098 N N . ASN A 1 272 ? -6.858 14.234 -13.466 1.00 31.92 272 ASN A N 1
ATOM 2099 C CA . ASN A 1 272 ? -7.809 15.007 -14.263 1.00 31.92 272 ASN A CA 1
ATOM 2100 C C . ASN A 1 272 ? -7.900 16.439 -13.718 1.00 31.92 272 ASN A C 1
ATOM 2102 O O . ASN A 1 272 ? -8.851 16.743 -13.005 1.00 31.92 272 ASN A O 1
ATOM 2106 N N . GLY A 1 273 ? -6.901 17.287 -13.995 1.00 31.81 273 GLY A N 1
ATOM 2107 C CA . GLY A 1 273 ? -7.004 18.762 -14.057 1.00 31.81 273 GLY A CA 1
ATOM 2108 C C . GLY A 1 273 ? -7.761 19.527 -12.953 1.00 31.81 273 GLY A C 1
ATOM 2109 O O . GLY A 1 273 ? -8.187 20.653 -13.185 1.00 31.81 273 GLY A O 1
ATOM 2110 N N . GLY A 1 274 ? -7.974 18.935 -11.780 1.00 30.98 274 GLY A N 1
ATOM 2111 C CA . GLY A 1 274 ? -8.736 19.509 -10.678 1.00 30.98 274 GLY A CA 1
ATOM 2112 C C . GLY A 1 274 ? -7.788 20.086 -9.639 1.00 30.98 274 GLY A C 1
ATOM 2113 O O . GLY A 1 274 ? -6.984 19.351 -9.072 1.00 30.98 274 GLY A O 1
ATOM 2114 N N . ASN A 1 275 ? -7.906 21.389 -9.390 1.00 35.59 275 ASN A N 1
ATOM 2115 C CA . ASN A 1 275 ? -7.089 22.196 -8.476 1.00 35.59 275 ASN A CA 1
ATOM 2116 C C . ASN A 1 275 ? -7.309 21.893 -6.973 1.00 35.59 275 ASN A C 1
ATOM 2118 O O . ASN A 1 275 ? -7.223 22.801 -6.145 1.00 35.59 275 ASN A O 1
ATOM 2122 N N . ASP A 1 276 ? -7.567 20.642 -6.577 1.00 41.97 276 ASP A N 1
ATOM 2123 C CA . ASP A 1 276 ? -7.629 20.259 -5.157 1.00 41.97 276 ASP A CA 1
ATOM 2124 C C . ASP A 1 276 ? -6.210 20.093 -4.592 1.00 41.97 276 ASP A C 1
ATOM 2126 O O . ASP A 1 276 ? -5.700 19.011 -4.282 1.00 41.97 276 ASP A O 1
ATOM 2130 N N . MET A 1 277 ? -5.544 21.240 -4.496 1.00 47.56 277 MET A N 1
ATOM 2131 C CA . MET A 1 277 ? -4.262 21.425 -3.848 1.00 47.56 277 MET A CA 1
ATOM 2132 C C . MET A 1 277 ? -4.422 21.080 -2.370 1.00 47.56 277 MET A C 1
ATOM 2134 O O . MET A 1 277 ? -5.076 21.802 -1.608 1.00 47.56 277 MET A O 1
ATOM 2138 N N . LEU A 1 278 ? -3.827 19.967 -1.938 1.00 53.22 278 LEU A N 1
ATOM 2139 C CA . LEU A 1 278 ? -3.759 19.657 -0.517 1.00 53.22 278 LEU A CA 1
ATOM 2140 C C . LEU A 1 278 ? -2.942 20.736 0.183 1.00 53.22 278 LEU A C 1
ATOM 2142 O O . LEU A 1 278 ? -1.714 20.686 0.225 1.00 53.22 278 LEU A O 1
ATOM 2146 N N . LYS A 1 279 ? -3.631 21.674 0.836 1.00 54.66 279 LYS A N 1
ATOM 2147 C CA . LYS A 1 279 ? -3.047 22.467 1.918 1.00 54.66 279 LYS A CA 1
ATOM 2148 C C . LYS A 1 279 ? -2.815 21.549 3.119 1.00 54.66 279 LYS A C 1
ATOM 2150 O O . LYS A 1 279 ? -3.553 21.584 4.111 1.00 54.66 279 LYS A O 1
ATOM 2155 N N . LEU A 1 280 ? -1.762 20.731 3.028 1.00 55.84 280 LEU A N 1
ATOM 2156 C CA . LEU A 1 280 ? -1.198 19.946 4.131 1.00 55.84 280 LEU A CA 1
ATOM 2157 C C . LEU A 1 280 ? -0.862 20.838 5.336 1.00 55.84 280 LEU A C 1
ATOM 2159 O O . LEU A 1 280 ? -0.913 20.375 6.470 1.00 55.84 280 LEU A O 1
ATOM 2163 N N . THR A 1 281 ? -0.647 22.138 5.124 1.00 51.81 281 THR A N 1
ATOM 2164 C CA . THR A 1 281 ? -0.539 23.156 6.183 1.00 51.81 281 THR A CA 1
ATOM 2165 C C . THR A 1 281 ? -1.726 23.147 7.152 1.00 51.81 281 THR A C 1
ATOM 2167 O O . THR A 1 281 ? -1.548 23.348 8.351 1.00 51.81 281 THR A O 1
ATOM 2170 N N . SER A 1 282 ? -2.935 22.812 6.689 1.00 52.72 282 SER A N 1
ATOM 2171 C CA . SER A 1 282 ? -4.116 22.695 7.554 1.00 52.72 282 SER A CA 1
ATOM 2172 C C . SER A 1 282 ? -4.098 21.456 8.466 1.00 52.72 282 SER A C 1
ATOM 2174 O O . SER A 1 282 ? -4.872 21.400 9.425 1.00 52.72 282 SER A O 1
ATOM 2176 N N . ILE A 1 283 ? -3.254 20.460 8.170 1.00 58.47 283 ILE A N 1
ATOM 2177 C CA . ILE A 1 283 ? -3.002 19.274 9.006 1.00 58.47 283 ILE A CA 1
ATOM 2178 C C . ILE A 1 283 ? -1.958 19.623 10.074 1.00 58.47 283 ILE A C 1
ATOM 2180 O O . ILE A 1 283 ? -2.140 19.266 11.231 1.00 58.47 283 ILE A O 1
ATOM 2184 N N . VAL A 1 284 ? -0.934 20.410 9.718 1.00 51.50 284 VAL A N 1
ATOM 2185 C CA . VAL A 1 284 ? 0.164 20.826 10.616 1.00 51.50 284 VAL A CA 1
ATOM 2186 C C . VAL A 1 284 ? -0.318 21.670 11.804 1.00 51.50 284 VAL A C 1
ATOM 2188 O O . VAL A 1 284 ? 0.264 21.596 12.881 1.00 51.50 284 VAL A O 1
ATOM 2191 N N . HIS A 1 285 ? -1.417 22.419 11.658 1.00 54.28 285 HIS A N 1
ATOM 2192 C CA . HIS A 1 285 ? -2.018 23.161 12.777 1.00 54.28 285 HIS A CA 1
ATOM 2193 C C . HIS A 1 285 ? -2.643 22.272 13.865 1.00 54.28 285 HIS A C 1
ATOM 2195 O O . HIS A 1 285 ? -2.978 22.770 14.938 1.00 54.28 285 HIS A O 1
ATOM 2201 N N . HIS A 1 286 ? -2.790 20.969 13.614 1.00 59.38 286 HIS A N 1
ATOM 2202 C CA . HIS A 1 286 ? -3.202 20.009 14.628 1.00 59.38 286 HIS A CA 1
ATOM 2203 C C . HIS A 1 286 ? -1.928 19.412 15.216 1.00 59.38 286 HIS A C 1
ATOM 2205 O O . HIS A 1 286 ? -1.314 18.531 14.619 1.00 59.38 286 HIS A O 1
ATOM 2211 N N . SER A 1 287 ? -1.516 19.934 16.372 1.00 54.09 287 SER A N 1
ATOM 2212 C CA . SER A 1 287 ? -0.356 19.494 17.156 1.00 54.09 287 SER A CA 1
ATOM 2213 C C . SER A 1 287 ? -0.533 18.058 17.677 1.00 54.09 287 SER A C 1
ATOM 2215 O O . SER A 1 287 ? -0.700 17.828 18.873 1.00 54.09 287 SER A O 1
ATOM 2217 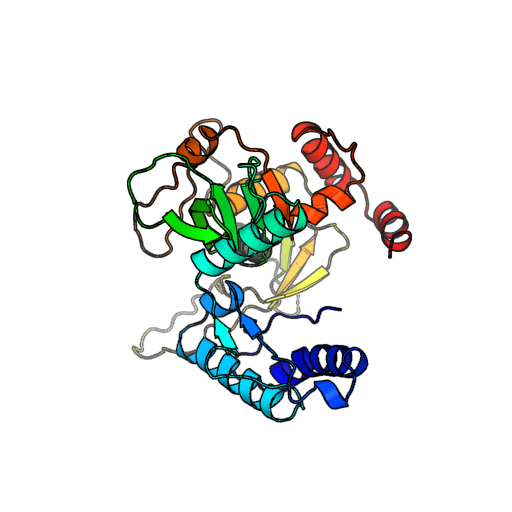N N . GLY A 1 288 ? -0.555 17.084 16.769 1.00 72.81 288 GLY A N 1
ATOM 2218 C CA . GLY A 1 288 ? -0.731 15.664 17.041 1.00 72.81 288 GLY A CA 1
ATOM 2219 C C . GLY A 1 288 ? 0.572 14.887 16.876 1.00 72.81 288 GLY A C 1
ATOM 2220 O O . GLY A 1 288 ? 1.430 15.227 16.063 1.00 72.81 288 GLY A O 1
ATOM 2221 N N . ARG A 1 289 ? 0.722 13.807 17.645 1.00 87.88 289 ARG A N 1
ATOM 2222 C CA . ARG A 1 289 ? 1.784 12.813 17.429 1.00 87.88 289 ARG A CA 1
ATOM 2223 C C . ARG A 1 289 ? 1.368 11.905 16.274 1.00 87.88 289 ARG A C 1
ATOM 2225 O O . ARG A 1 289 ? 0.254 11.391 16.300 1.00 87.88 289 ARG A O 1
ATOM 2232 N N . PHE A 1 290 ? 2.250 11.679 15.305 1.00 91.44 290 PHE A N 1
ATOM 2233 C CA . PHE A 1 290 ? 1.994 10.787 14.171 1.00 91.44 290 PHE A CA 1
ATOM 2234 C C . PHE A 1 290 ? 2.775 9.482 14.305 1.00 91.44 290 PHE A C 1
ATOM 2236 O O . PHE A 1 290 ? 3.920 9.487 14.756 1.00 91.44 290 PHE A O 1
ATOM 2243 N N . HIS A 1 291 ? 2.175 8.382 13.853 1.00 93.44 291 HIS A N 1
ATOM 2244 C CA . HIS A 1 291 ? 2.898 7.155 13.534 1.00 93.44 291 HIS A CA 1
ATOM 2245 C C . HIS A 1 291 ? 2.962 6.971 12.022 1.00 93.44 291 HIS A C 1
ATOM 2247 O O . HIS A 1 291 ? 1.959 7.126 11.327 1.00 93.44 291 HIS A O 1
ATOM 2253 N N . ALA A 1 292 ? 4.152 6.631 11.535 1.00 93.44 292 ALA A N 1
ATOM 2254 C CA . ALA A 1 292 ? 4.411 6.332 10.139 1.00 93.44 292 ALA A CA 1
ATOM 2255 C C . ALA A 1 292 ? 4.557 4.811 9.964 1.00 93.44 292 ALA A C 1
ATOM 2257 O O . ALA A 1 292 ? 5.387 4.199 10.636 1.00 93.44 292 ALA A O 1
ATOM 2258 N N . LEU A 1 293 ? 3.730 4.204 9.111 1.00 93.06 293 LEU A N 1
ATOM 2259 C CA . LEU A 1 293 ? 3.616 2.751 8.934 1.00 93.06 293 LEU A CA 1
ATOM 2260 C C . LEU A 1 293 ? 4.012 2.304 7.512 1.00 93.06 293 LEU A C 1
ATOM 2262 O O . LEU A 1 293 ? 4.320 3.117 6.636 1.00 93.06 293 LEU A O 1
ATOM 2266 N N . SER A 1 294 ? 4.009 0.986 7.298 1.00 93.25 294 SER A N 1
ATOM 2267 C CA . SER A 1 294 ? 4.231 0.332 6.000 1.00 93.25 294 SER A CA 1
ATOM 2268 C C . SER A 1 294 ? 5.563 0.720 5.352 1.00 93.25 294 SER A C 1
ATOM 2270 O O . SER A 1 294 ? 6.611 0.405 5.909 1.00 93.25 294 SER A O 1
ATOM 2272 N N . GLY A 1 295 ? 5.570 1.409 4.207 1.00 91.12 295 GLY A N 1
ATOM 2273 C CA . GLY A 1 295 ? 6.790 1.799 3.493 1.00 91.12 295 GLY A CA 1
ATOM 2274 C C . GLY A 1 295 ? 7.747 2.666 4.317 1.00 91.12 295 GLY A C 1
ATOM 2275 O O . GLY A 1 295 ? 8.956 2.623 4.098 1.00 91.12 295 GLY A O 1
ATOM 2276 N N . PHE A 1 296 ? 7.251 3.380 5.334 1.00 91.44 296 PHE A N 1
ATOM 2277 C CA . PHE A 1 296 ? 8.112 4.117 6.265 1.00 91.44 296 PHE A CA 1
ATOM 2278 C C . PHE A 1 296 ? 8.966 3.206 7.162 1.00 91.44 296 PHE A C 1
ATOM 2280 O O . PHE A 1 296 ? 9.963 3.667 7.718 1.00 91.44 296 PHE A O 1
ATOM 2287 N N . PHE A 1 297 ? 8.648 1.910 7.267 1.00 87.06 297 PHE A N 1
ATOM 2288 C CA . PHE A 1 297 ? 9.442 0.937 8.024 1.00 87.06 297 PHE A CA 1
ATOM 2289 C C . PHE A 1 297 ? 10.884 0.808 7.508 1.00 87.06 297 PHE A C 1
ATOM 2291 O O . PHE A 1 297 ? 11.782 0.473 8.277 1.00 87.06 297 PHE A O 1
ATOM 2298 N N . VAL A 1 298 ? 11.152 1.157 6.245 1.00 84.12 298 VAL A N 1
ATOM 2299 C CA . VAL A 1 298 ? 12.523 1.202 5.704 1.00 84.12 298 VAL A CA 1
ATOM 2300 C C . VAL A 1 298 ? 13.418 2.152 6.514 1.00 84.12 298 VAL A C 1
ATOM 2302 O O . VAL A 1 298 ? 14.598 1.869 6.700 1.00 84.12 298 VAL A O 1
ATOM 2305 N N . VAL A 1 299 ? 12.866 3.227 7.091 1.00 84.94 299 VAL A N 1
ATOM 2306 C CA . VAL A 1 299 ? 13.619 4.140 7.971 1.00 84.94 299 VAL A CA 1
ATOM 2307 C C . VAL A 1 299 ? 14.088 3.429 9.243 1.00 84.94 299 VAL A C 1
ATOM 2309 O O . VAL A 1 299 ? 15.206 3.658 9.697 1.00 84.94 299 VAL A O 1
ATOM 2312 N N . TYR A 1 300 ? 13.279 2.522 9.798 1.00 81.88 300 TYR A N 1
ATOM 2313 C CA . TYR A 1 300 ? 13.673 1.718 10.958 1.00 81.88 300 TYR A CA 1
ATOM 2314 C C . TYR A 1 300 ? 14.855 0.791 10.631 1.00 81.88 300 TYR A C 1
ATOM 2316 O O . TYR A 1 300 ? 15.747 0.598 11.459 1.00 81.88 300 TYR A O 1
ATOM 2324 N N . MET A 1 301 ? 14.926 0.284 9.395 1.00 82.50 301 MET A N 1
ATOM 2325 C CA . MET A 1 301 ? 16.043 -0.550 8.937 1.00 82.50 301 MET A CA 1
ATOM 2326 C C . MET A 1 301 ? 17.382 0.206 8.877 1.00 82.50 301 MET A C 1
ATOM 2328 O O . MET A 1 301 ? 18.431 -0.434 8.919 1.00 82.50 301 MET A O 1
ATOM 2332 N N . LEU A 1 302 ? 17.373 1.547 8.862 1.00 86.00 302 LEU A N 1
ATOM 2333 C CA . LEU A 1 302 ? 18.589 2.374 8.887 1.00 86.00 302 LEU A CA 1
ATOM 2334 C C . LEU A 1 302 ? 19.337 2.334 10.232 1.00 86.00 302 LEU A C 1
ATOM 2336 O O . LEU A 1 302 ? 20.447 2.862 10.320 1.00 86.00 302 LEU A O 1
ATOM 2340 N N . ASN A 1 303 ? 18.749 1.708 11.262 1.00 87.06 303 ASN A N 1
ATOM 2341 C CA . ASN A 1 303 ? 19.337 1.528 12.593 1.00 87.06 303 ASN A CA 1
ATOM 2342 C C . ASN A 1 303 ? 19.776 2.849 13.252 1.00 87.06 303 ASN A C 1
ATOM 2344 O O . ASN A 1 303 ? 20.858 2.956 13.830 1.00 87.06 303 ASN A O 1
ATOM 2348 N N . LEU A 1 304 ? 18.941 3.877 13.115 1.00 89.75 304 LEU A N 1
ATOM 2349 C CA . LEU A 1 304 ? 19.167 5.190 13.709 1.00 89.75 304 LEU A CA 1
ATOM 2350 C C . LEU A 1 304 ? 18.649 5.240 15.152 1.00 89.75 304 LEU A C 1
ATOM 2352 O O . LEU A 1 304 ? 17.853 4.403 15.580 1.00 89.75 304 LEU A O 1
ATOM 2356 N N . SER A 1 305 ? 19.087 6.251 15.904 1.00 91.06 305 SER A N 1
ATOM 2357 C CA . SER A 1 305 ? 18.549 6.530 17.240 1.00 91.06 305 SER A CA 1
ATOM 2358 C C . SER A 1 305 ? 17.020 6.705 17.191 1.00 91.06 305 SER A C 1
ATOM 2360 O O . SER A 1 305 ? 16.521 7.332 16.254 1.00 91.06 305 SER A O 1
ATOM 2362 N N . PRO A 1 306 ? 16.256 6.267 18.214 1.00 87.19 306 PRO A N 1
ATOM 2363 C CA . PRO A 1 306 ? 14.804 6.474 18.271 1.00 87.19 306 PRO A CA 1
ATOM 2364 C C . PRO A 1 306 ? 14.353 7.942 18.186 1.00 87.19 306 PRO A C 1
ATOM 2366 O O . PRO A 1 306 ? 13.179 8.209 17.951 1.00 87.19 306 PRO A O 1
ATOM 2369 N N . ARG A 1 307 ? 15.265 8.899 18.415 1.00 89.81 307 ARG A N 1
ATOM 2370 C CA . ARG A 1 307 ? 15.019 10.348 18.308 1.00 89.81 307 ARG A CA 1
ATOM 2371 C C . ARG A 1 307 ? 15.770 11.003 17.145 1.00 89.81 307 ARG A C 1
ATOM 2373 O O . ARG A 1 307 ? 15.974 12.213 17.173 1.00 89.81 307 ARG A O 1
ATOM 2380 N N . ALA A 1 308 ? 16.212 10.217 16.165 1.00 92.56 308 ALA A N 1
ATOM 2381 C CA . ALA A 1 308 ? 16.924 10.736 15.008 1.00 92.56 308 ALA A CA 1
ATOM 2382 C C . ALA A 1 308 ? 16.074 11.762 14.246 1.00 92.56 308 ALA A C 1
ATOM 2384 O O . ALA A 1 308 ? 14.882 11.573 13.999 1.00 92.56 308 ALA A O 1
ATOM 2385 N N . SER A 1 309 ? 16.717 12.860 13.877 1.00 93.50 309 SER A N 1
ATOM 2386 C CA . SER A 1 309 ? 16.153 13.916 13.049 1.00 93.50 309 SER A CA 1
ATOM 2387 C C . SER A 1 309 ? 16.037 13.484 11.585 1.00 93.50 309 SER A C 1
ATOM 2389 O O . SER A 1 309 ? 16.739 12.589 11.111 1.00 93.50 309 SER A O 1
ATOM 2391 N N . VAL A 1 310 ? 15.196 14.189 10.823 1.00 89.19 310 VAL A N 1
ATOM 2392 C CA . VAL A 1 310 ? 15.101 14.010 9.362 1.00 89.19 310 VAL A CA 1
ATOM 2393 C C . VAL A 1 310 ? 16.463 14.218 8.690 1.00 89.19 310 VAL A C 1
ATOM 2395 O O . VAL A 1 310 ? 16.806 13.497 7.758 1.00 89.19 310 VAL A O 1
ATOM 2398 N N . THR A 1 311 ? 17.281 15.138 9.204 1.00 92.50 311 THR A N 1
ATOM 2399 C CA . THR A 1 311 ? 18.646 15.378 8.719 1.00 92.50 311 THR A CA 1
ATOM 2400 C C . THR A 1 311 ? 19.554 14.162 8.907 1.00 92.50 311 THR A C 1
ATOM 2402 O O . THR A 1 311 ? 20.358 13.858 8.031 1.00 92.50 311 THR A O 1
ATOM 2405 N N . GLU A 1 312 ? 19.440 13.443 10.025 1.00 92.50 312 GLU A N 1
ATOM 2406 C CA . GLU A 1 312 ? 20.208 12.211 10.260 1.00 92.50 312 GLU A CA 1
ATOM 2407 C C . GLU A 1 312 ? 19.747 11.072 9.349 1.00 92.50 312 GLU A C 1
ATOM 2409 O O . GLU A 1 312 ? 20.588 10.371 8.786 1.00 92.50 312 GLU A O 1
ATOM 2414 N N . ILE A 1 313 ? 18.432 10.933 9.143 1.00 90.88 313 ILE A N 1
ATOM 2415 C CA . ILE A 1 313 ? 17.866 9.989 8.166 1.00 90.88 313 ILE A CA 1
ATOM 2416 C C . ILE A 1 313 ? 18.437 10.274 6.773 1.00 90.88 313 ILE A C 1
ATOM 2418 O O . ILE A 1 313 ? 18.908 9.364 6.092 1.00 90.88 313 ILE A O 1
ATOM 2422 N N . TRP A 1 314 ? 18.459 11.548 6.382 1.00 88.62 314 TRP A N 1
ATOM 2423 C CA . TRP A 1 314 ? 18.968 11.992 5.089 1.00 88.62 314 TRP A CA 1
ATOM 2424 C C . TRP A 1 314 ? 20.457 11.686 4.900 1.00 88.62 314 TRP A C 1
ATOM 2426 O O . TRP A 1 314 ? 20.839 11.078 3.902 1.00 88.62 314 TRP A O 1
ATOM 2436 N N . LYS A 1 315 ? 21.291 12.024 5.892 1.00 89.94 315 LYS A N 1
ATOM 2437 C CA . LYS A 1 315 ? 22.731 11.708 5.888 1.00 89.94 315 LYS A CA 1
ATOM 2438 C C . LYS A 1 315 ? 22.992 10.207 5.806 1.00 89.94 315 LYS A C 1
ATOM 2440 O O . LYS A 1 315 ? 23.927 9.777 5.139 1.00 89.94 315 LYS A O 1
ATOM 2445 N N . LYS A 1 316 ? 22.178 9.389 6.480 1.00 88.44 316 LYS A N 1
ATOM 2446 C CA . LYS A 1 316 ? 22.316 7.933 6.396 1.00 88.44 316 LYS A CA 1
ATOM 2447 C C . LYS A 1 316 ? 21.973 7.422 4.997 1.00 88.44 316 LYS A C 1
ATOM 2449 O O . LYS A 1 316 ? 22.681 6.558 4.494 1.00 88.44 316 LYS A O 1
ATOM 2454 N N . GLY A 1 317 ? 20.947 7.985 4.357 1.00 84.88 317 GLY A N 1
ATOM 2455 C CA . GLY A 1 317 ? 20.622 7.713 2.954 1.00 84.88 317 GLY A CA 1
ATOM 2456 C C . GLY A 1 317 ? 21.776 8.042 2.001 1.00 84.88 317 GLY A C 1
ATOM 2457 O O . GLY A 1 317 ? 22.128 7.207 1.173 1.00 84.88 317 GLY A O 1
ATOM 2458 N N . GLU A 1 318 ? 22.419 9.199 2.177 1.00 87.81 318 GLU A N 1
ATOM 2459 C CA . GLU A 1 318 ? 23.602 9.614 1.404 1.00 87.81 318 GLU A CA 1
ATOM 2460 C C . GLU A 1 318 ? 24.761 8.623 1.543 1.00 87.81 318 GLU A C 1
ATOM 2462 O O . GLU A 1 318 ? 25.338 8.195 0.543 1.00 87.81 318 GLU A O 1
ATOM 2467 N N . GLN A 1 319 ? 25.062 8.206 2.776 1.00 86.69 319 GLN A N 1
ATOM 2468 C CA . GLN A 1 319 ? 26.095 7.203 3.043 1.00 86.69 319 GLN A CA 1
ATOM 2469 C C . GLN A 1 319 ? 25.800 5.883 2.325 1.00 86.69 319 GLN A C 1
ATOM 2471 O O . GLN A 1 319 ? 26.699 5.303 1.723 1.00 86.69 319 GLN A O 1
ATOM 2476 N N . LEU A 1 320 ? 24.543 5.425 2.357 1.00 80.50 320 LEU A N 1
ATOM 2477 C CA . LEU A 1 320 ? 24.128 4.198 1.672 1.00 80.50 320 LEU A CA 1
ATOM 2478 C C . LEU A 1 320 ? 24.205 4.318 0.147 1.00 80.50 320 LEU A C 1
ATOM 2480 O O . LEU A 1 320 ? 24.533 3.346 -0.524 1.00 80.50 320 LEU A O 1
ATOM 2484 N N . CYS A 1 321 ? 23.928 5.502 -0.396 1.00 78.56 321 CYS A N 1
ATOM 2485 C CA . CYS A 1 321 ? 24.021 5.772 -1.829 1.00 78.56 321 CYS A CA 1
ATOM 2486 C C . CYS A 1 321 ? 25.442 6.135 -2.287 1.00 78.56 321 CYS A C 1
ATOM 2488 O O . CYS A 1 321 ? 25.630 6.468 -3.451 1.00 78.56 321 CYS A O 1
ATOM 2490 N N . SER A 1 322 ? 26.433 6.087 -1.393 1.00 75.12 322 SER A N 1
ATOM 2491 C CA . SER A 1 322 ? 27.836 6.392 -1.703 1.00 75.12 322 SER A CA 1
ATOM 2492 C C . SER A 1 322 ? 28.782 5.216 -1.430 1.00 75.12 322 SER A C 1
ATOM 2494 O O . SER A 1 322 ? 29.948 5.279 -1.812 1.00 75.12 322 SER A O 1
ATOM 2496 N N . SER A 1 323 ? 28.316 4.143 -0.777 1.00 67.12 323 SER A N 1
ATOM 2497 C CA . SER A 1 323 ? 29.122 2.954 -0.474 1.00 67.12 323 SER A CA 1
ATOM 2498 C C . SER A 1 323 ? 28.919 1.824 -1.494 1.00 67.12 323 SER A C 1
ATOM 2500 O O . SER A 1 323 ? 27.857 1.667 -2.097 1.00 67.12 323 SER A O 1
ATOM 2502 N N . SER A 1 324 ? 29.953 1.001 -1.705 1.00 59.88 324 SER A N 1
ATOM 2503 C CA . SER A 1 324 ? 29.846 -0.209 -2.529 1.00 59.88 324 SER A CA 1
ATOM 2504 C C . SER A 1 324 ? 29.060 -1.300 -1.789 1.00 59.88 324 SER A C 1
ATOM 2506 O O . SER A 1 324 ? 29.328 -1.572 -0.619 1.00 59.88 324 SER A O 1
ATOM 2508 N N . LEU A 1 325 ? 28.135 -1.977 -2.480 1.00 53.78 325 LEU A N 1
ATOM 2509 C CA . LEU A 1 325 ? 27.137 -2.896 -1.903 1.00 53.78 325 LEU A CA 1
ATOM 2510 C C . LEU A 1 325 ? 27.699 -4.119 -1.137 1.00 53.78 325 LEU A C 1
ATOM 2512 O O . LEU A 1 325 ? 26.941 -4.844 -0.491 1.00 53.78 325 LEU A O 1
ATOM 2516 N N . THR A 1 326 ? 29.009 -4.365 -1.187 1.00 50.31 326 THR A N 1
ATOM 2517 C CA . THR A 1 326 ? 29.702 -5.437 -0.451 1.00 50.31 326 THR A CA 1
ATOM 2518 C C . THR A 1 326 ? 29.527 -5.345 1.068 1.00 50.31 326 THR A C 1
ATOM 2520 O O . THR A 1 326 ? 29.512 -6.379 1.729 1.00 50.31 326 THR A O 1
ATOM 2523 N N . GLU A 1 327 ? 29.304 -4.152 1.626 1.00 46.81 327 GLU A N 1
ATOM 2524 C CA . GLU A 1 327 ? 29.015 -3.971 3.061 1.00 46.81 327 GLU A CA 1
ATOM 2525 C C . GLU A 1 327 ? 27.530 -4.195 3.419 1.00 46.81 327 GLU A C 1
ATOM 2527 O O . GLU A 1 327 ? 27.192 -4.450 4.574 1.00 46.81 327 GLU A O 1
ATOM 2532 N N . TRP A 1 328 ? 26.630 -4.156 2.430 1.00 52.19 328 TRP A N 1
ATOM 2533 C CA . TRP A 1 328 ? 25.175 -4.117 2.633 1.00 52.19 328 TRP A CA 1
ATOM 2534 C C . TRP A 1 328 ? 24.557 -5.499 2.902 1.00 52.19 328 TRP A C 1
ATOM 2536 O O . TRP A 1 328 ? 23.679 -5.648 3.754 1.00 52.19 328 TRP A O 1
ATOM 2546 N N . ASN A 1 329 ? 25.050 -6.542 2.221 1.00 45.81 329 ASN A N 1
ATOM 2547 C CA . ASN A 1 329 ? 24.532 -7.912 2.363 1.00 45.81 329 ASN A CA 1
ATOM 2548 C C . ASN A 1 329 ? 24.836 -8.545 3.733 1.00 45.81 329 ASN A C 1
ATOM 2550 O O . ASN A 1 329 ? 24.116 -9.447 4.160 1.00 45.81 329 ASN A O 1
ATOM 2554 N N . ILE A 1 330 ? 25.872 -8.075 4.435 1.00 45.16 330 ILE A N 1
ATOM 2555 C CA . ILE A 1 330 ? 26.286 -8.625 5.736 1.00 45.16 330 ILE A CA 1
ATOM 2556 C C . ILE A 1 330 ? 25.343 -8.159 6.858 1.00 45.16 330 ILE A C 1
ATOM 2558 O O . ILE A 1 330 ? 25.044 -8.933 7.770 1.00 45.16 330 ILE A O 1
ATOM 2562 N N . ASP A 1 331 ? 24.828 -6.930 6.778 1.00 43.06 331 ASP A N 1
ATOM 2563 C CA . ASP A 1 331 ? 24.017 -6.337 7.851 1.00 43.06 331 ASP A CA 1
ATOM 2564 C C . ASP A 1 331 ? 22.520 -6.696 7.738 1.00 43.06 331 ASP A C 1
ATOM 2566 O O . ASP A 1 331 ? 21.827 -6.829 8.749 1.00 43.06 331 ASP A O 1
ATOM 2570 N N . PHE A 1 332 ? 22.026 -6.949 6.518 1.00 44.56 332 PHE A N 1
ATOM 2571 C CA . PHE A 1 332 ? 20.639 -7.376 6.273 1.00 44.56 332 PHE A CA 1
ATOM 2572 C C . PHE A 1 332 ? 20.394 -8.872 6.532 1.00 44.56 332 PHE A C 1
ATOM 2574 O O . PHE A 1 332 ? 19.328 -9.239 7.027 1.00 44.56 332 PHE A O 1
ATOM 2581 N N . GLN A 1 333 ? 21.369 -9.746 6.251 1.00 40.12 333 GLN A N 1
ATOM 2582 C CA . GLN A 1 333 ? 21.248 -11.195 6.499 1.00 40.12 333 GLN A CA 1
ATOM 2583 C C . GLN A 1 333 ? 21.268 -11.553 7.994 1.00 40.12 333 GLN A C 1
ATOM 2585 O O . GLN A 1 333 ? 20.732 -12.583 8.383 1.00 40.12 333 GLN A O 1
ATOM 2590 N N . ARG A 1 334 ? 21.830 -10.693 8.855 1.00 38.88 334 ARG A N 1
ATOM 2591 C CA . ARG A 1 334 ? 21.829 -10.889 10.318 1.00 38.88 334 ARG A CA 1
ATOM 2592 C C . ARG A 1 334 ? 20.489 -10.582 11.000 1.00 38.88 334 ARG A C 1
ATOM 2594 O O . ARG A 1 334 ? 20.381 -10.800 12.203 1.00 38.88 334 ARG A O 1
ATOM 2601 N N . LYS A 1 335 ? 19.506 -10.035 10.276 1.00 48.12 335 LYS A N 1
ATOM 2602 C CA . LYS A 1 335 ? 18.251 -9.505 10.845 1.00 48.12 335 LYS A CA 1
ATOM 2603 C C . LYS A 1 335 ? 16.970 -10.138 10.273 1.00 48.12 335 LYS A C 1
ATOM 2605 O O . LYS A 1 335 ? 15.888 -9.607 10.518 1.00 48.12 335 LYS A O 1
ATOM 2610 N N . LYS A 1 336 ? 17.080 -11.238 9.522 1.00 33.22 336 LYS A N 1
ATOM 2611 C CA . LYS A 1 336 ? 15.952 -12.134 9.204 1.00 33.22 336 LYS A CA 1
ATOM 2612 C C . LYS A 1 336 ? 15.860 -13.254 10.232 1.00 33.22 336 LYS A C 1
ATOM 2614 O O . LYS A 1 336 ? 14.719 -13.692 10.481 1.00 33.22 336 LYS A O 1
#

InterPro domains:
  IPR000407 Nucleoside phosphatase GDA1/CD39 [PF01150] (2-333)
  IPR000407 Nucleoside phosphatase GDA1/CD39 [PTHR11782] (2-326)

Foldseek 3Di:
DAFDDDLLVCQVNLVVLLVRCVVVQVVVCVVDPVVCQQVAAAADEAELSLVPDDPVSSVSSLVSNVVNCVVGSHDYDPRRGYYDDQLRVLVVVQVVQCVVVVCFQDPDNRAGFWEWEAAQFKIKTKHWDDDDDPPVQWDWDDTHNDITTMRIDIFGCLHPNSLVLQLQQLQLLVDDFDQDPVRAGETEHQLDAQPDKDWDFRLNRDDPPPPPDDDDDPDDDDDSDTRRHIYGYDHDLVVNVLSSVCSNLVHPDNCSVDDDDDDDSFRDRDPPPDPPTPPCVVVVVPPHHYDYDDVCCVLVVLVDDPPDDPVNSSVSSVVVSPDHCPVVVVSVVVPD

Radius of gyration: 22.97 Å; chains: 1; bounding box: 51×54×73 Å

pLDDT: mean 79.09, std 20.54, range [28.2, 98.25]

Secondary structure (DSSP, 8-state):
---SS-GGG-TT-HHHHHHHHHHHHHHHHTTS-GGGGGGSBP-EEE-HHHHTS-HHHHHHHHHHHHHHHTTSSSB--TTSEEEPPHHHHHHHHHHHHHHHTT-SSSSS-PPPPEEEEE-SSEEEEEEE-S-----S-EEEEEETTEEEEEEEEEEET-SHHHHHHHHHHHHHHHSPPEE-TT-PEEEEETTS-TT-EEEEEETTPPP-------------------EEEEEEE---HHHHHHHHHHHHTT---S--SS--SSS-------SS-------THHHHTS---EEEEETTHHHHHT---TT--HHHHHHHHHHHTTS-GGGHHHHHHTT-

Sequence (336 aa):
MQTEPGLHKFVGNGSGVRASLEPLIACAEQRVPHERHGHTPIIILATAGLRRLVARDAKQVLDDIEIVIREHSFVYTKNSIRVLTGKEEAYYGWVALNYKMGSLGNSSKASTFGLLDLGGSSLQVVVEVSDKNDNGNVITSNIGSTNHKILAFSLPAFGLNEAFDRTVIMLSQNQTYGRNASNRFELRHPCLSSNFVQNYTCPGCAMLNISDGMENSETQMHRTQFSSTYLIGDLNWEQCKELVRAAAMNHSGSDWSQQFVDRNCEANSSPNGGNDMLKLTSIVHHSGRFHALSGFFVVYMLNLSPRASVTEIWKKGEQLCSSSLTEWNIDFQRKK